Protein AF-A0A1K1QSV0-F1 (afdb_monomer_lite)

Foldseek 3Di:
DVLLVVLQVLLLVLLVLLLVLCVVCVVVCVVLVNVLVSVLSVQVNVLVVVVCCCCPVVVDPDPLLCVLVNLLVNLLSLQSNLCSNVVHDPVVSVVSNVLSVVSSVQLVVCVVVVHDSLPTPSNLVSLVVLLVSLVVVLVVCVVVPDDDDLCNQLSVLSNVLSVVLSVLSVVVVVPVVDDPVVVSVSSSVSSNSSSSNSNSSSVSSVPDDD

Organism: NCBI:txid1150368

pLDDT: mean 89.9, std 8.58, range [54.72, 97.88]

Secondary structure (DSSP, 8-state):
-HHHHHHHHHHHHHHHHHHHHHHHTHHHHHHTTTHHHHHHHHHHHHHHHHHHHHHHTT--S--GGGHHHHHHHHHHHHHHHHHHHTT--HHHHHHHHHHHHHHHHHHHHHHHTT--GGG-HHHHHHHHHHHHHHHHHHHHHHHT-S---TTHHHHHHHHHHHHHHHHHHHHHHHTTT--HHHHHHHHHHHHHHHHHHHHHHHHHHHH---

Radius of gyration: 17.38 Å; chains: 1; bounding box: 46×30×51 Å

Structure (mmCIF, N/CA/C/O backbone):
data_AF-A0A1K1QSV0-F1
#
_entry.id   AF-A0A1K1QSV0-F1
#
loop_
_atom_site.group_PDB
_atom_site.id
_atom_site.type_symbol
_atom_site.label_atom_id
_atom_site.label_alt_id
_atom_site.label_comp_id
_atom_site.label_asym_id
_atom_site.label_entity_id
_atom_site.label_seq_id
_atom_site.pdbx_PDB_ins_code
_atom_site.Cartn_x
_atom_site.Cartn_y
_atom_site.Cartn_z
_atom_site.occupancy
_atom_site.B_iso_or_equiv
_atom_site.auth_seq_id
_atom_site.auth_comp_id
_atom_site.auth_asym_id
_atom_site.auth_atom_id
_atom_site.pdbx_PDB_model_num
ATOM 1 N N . MET A 1 1 ? 15.697 12.968 -12.723 1.00 71.25 1 MET A N 1
ATOM 2 C CA . MET A 1 1 ? 16.463 12.015 -11.897 1.00 71.25 1 MET A CA 1
ATOM 3 C C . MET A 1 1 ? 16.530 12.436 -10.436 1.00 71.25 1 MET A C 1
ATOM 5 O O . MET A 1 1 ? 16.002 11.701 -9.621 1.00 71.25 1 MET A O 1
ATOM 9 N N . SER A 1 2 ? 17.055 13.613 -10.081 1.00 86.06 2 SER A N 1
ATOM 10 C CA . SER A 1 2 ? 17.151 14.064 -8.674 1.00 86.06 2 SER A CA 1
ATOM 11 C C . SER A 1 2 ? 15.807 14.099 -7.930 1.00 86.06 2 SER A C 1
ATOM 13 O O . SER A 1 2 ? 15.732 13.641 -6.797 1.00 86.06 2 SER A O 1
ATOM 15 N N . PHE A 1 3 ? 14.733 14.566 -8.580 1.00 89.50 3 PHE A N 1
ATOM 16 C CA . PHE A 1 3 ? 13.384 14.549 -7.996 1.00 89.50 3 PHE A CA 1
ATOM 17 C C . PHE A 1 3 ? 12.889 13.127 -7.681 1.00 89.50 3 PHE A C 1
ATOM 19 O O . PHE A 1 3 ? 12.439 12.871 -6.570 1.00 89.50 3 PHE A O 1
ATOM 26 N N . TYR A 1 4 ? 13.037 12.196 -8.629 1.00 90.69 4 TYR A N 1
ATOM 27 C CA . TYR A 1 4 ? 12.650 10.795 -8.453 1.00 90.69 4 TYR A CA 1
ATOM 28 C C . TYR A 1 4 ? 13.370 10.163 -7.256 1.00 90.69 4 TYR A C 1
ATOM 30 O O . TYR A 1 4 ? 12.709 9.741 -6.313 1.00 90.69 4 TYR A O 1
ATOM 38 N N . TYR A 1 5 ? 14.706 10.194 -7.231 1.00 91.50 5 TYR A N 1
ATOM 39 C CA . TYR A 1 5 ? 15.470 9.594 -6.133 1.00 91.50 5 TYR A CA 1
ATOM 40 C C . TYR A 1 5 ? 15.209 10.280 -4.788 1.00 91.50 5 TYR A C 1
ATOM 42 O O . TYR A 1 5 ? 15.047 9.600 -3.781 1.00 91.50 5 TYR A O 1
ATOM 50 N N . GLY A 1 6 ? 15.100 11.613 -4.761 1.00 93.81 6 GLY A N 1
ATOM 51 C CA . GLY A 1 6 ? 14.773 12.343 -3.533 1.00 93.81 6 GLY A CA 1
ATOM 52 C C . GLY A 1 6 ? 13.404 11.955 -2.969 1.00 93.81 6 GLY A C 1
ATOM 53 O O . GLY A 1 6 ? 13.283 11.680 -1.777 1.00 93.81 6 GLY A O 1
ATOM 54 N N . SER A 1 7 ? 12.385 11.871 -3.831 1.00 95.25 7 SER A N 1
ATOM 55 C CA . SER A 1 7 ? 11.040 11.432 -3.435 1.00 95.25 7 SER A CA 1
ATOM 56 C C . SER A 1 7 ? 10.998 9.962 -2.997 1.00 95.25 7 SER A C 1
ATOM 58 O O . SER A 1 7 ? 10.298 9.636 -2.043 1.00 95.25 7 SER A O 1
ATOM 60 N N . LEU A 1 8 ? 11.781 9.089 -3.641 1.00 93.50 8 LEU A N 1
ATOM 61 C CA . LEU A 1 8 ? 11.888 7.672 -3.294 1.00 93.50 8 LEU A CA 1
ATOM 62 C C . LEU A 1 8 ? 12.509 7.485 -1.904 1.00 93.50 8 LEU A C 1
ATOM 64 O O . LEU A 1 8 ? 11.941 6.794 -1.063 1.00 93.50 8 LEU A O 1
ATOM 68 N N . ILE A 1 9 ? 13.632 8.160 -1.631 1.00 94.62 9 ILE A N 1
ATOM 69 C CA . ILE A 1 9 ? 14.299 8.119 -0.321 1.00 94.62 9 ILE A CA 1
ATOM 70 C C . ILE A 1 9 ? 13.352 8.618 0.773 1.00 94.62 9 ILE A C 1
ATOM 72 O O . ILE A 1 9 ? 13.232 7.983 1.819 1.00 94.62 9 ILE A O 1
ATOM 76 N N . LEU A 1 10 ? 12.651 9.731 0.531 1.00 96.19 10 LEU A N 1
ATOM 77 C CA . LEU A 1 10 ? 11.672 10.263 1.478 1.00 96.19 10 LEU A CA 1
ATOM 78 C C . LEU A 1 10 ? 10.558 9.246 1.772 1.00 96.19 10 LEU A C 1
ATOM 80 O O . LEU A 1 10 ? 10.268 8.985 2.942 1.00 96.19 10 LEU A O 1
ATOM 84 N N . SER A 1 11 ? 9.981 8.655 0.722 1.00 96.62 11 SER A N 1
ATOM 85 C CA . SER A 1 11 ? 8.941 7.627 0.827 1.00 96.62 11 SER A CA 1
ATOM 86 C C . SER A 1 11 ? 9.423 6.445 1.666 1.00 96.62 11 SER A C 1
ATOM 88 O O . SER A 1 11 ? 8.766 6.069 2.636 1.00 96.62 11 SER A O 1
ATOM 90 N N . ASN A 1 12 ? 10.613 5.917 1.373 1.00 96.00 12 ASN A N 1
ATOM 91 C CA . ASN A 1 12 ? 11.164 4.752 2.064 1.00 96.00 12 ASN A CA 1
ATOM 92 C C . ASN A 1 12 ? 11.501 5.050 3.532 1.00 96.00 12 ASN A C 1
ATOM 94 O O . ASN A 1 12 ? 11.177 4.252 4.412 1.00 96.00 12 ASN A O 1
ATOM 98 N N . CYS A 1 13 ? 12.070 6.220 3.834 1.00 96.81 13 CYS A N 1
ATOM 99 C CA . CYS A 1 13 ? 12.314 6.643 5.214 1.00 96.81 13 CYS A CA 1
ATOM 100 C C . CYS A 1 13 ? 11.010 6.730 6.020 1.00 96.81 13 CYS A C 1
ATOM 102 O O . CYS A 1 13 ? 10.937 6.219 7.139 1.00 96.81 13 CYS A O 1
ATOM 104 N N . LEU A 1 14 ? 9.963 7.342 5.459 1.00 97.69 14 LEU A N 1
ATOM 105 C CA . LEU A 1 14 ? 8.663 7.450 6.127 1.00 97.69 14 LEU A CA 1
ATOM 106 C C . LEU A 1 14 ? 7.962 6.093 6.258 1.00 97.69 14 LEU A C 1
ATOM 108 O O . LEU A 1 14 ? 7.310 5.843 7.274 1.00 97.69 14 LEU A O 1
ATOM 112 N N . LEU A 1 15 ? 8.125 5.198 5.284 1.00 97.88 15 LEU A N 1
ATOM 113 C CA . LEU A 1 15 ? 7.631 3.825 5.357 1.00 97.88 15 LEU A CA 1
ATOM 114 C C . LEU A 1 15 ? 8.279 3.064 6.519 1.00 97.88 15 LEU A C 1
ATOM 116 O O . LEU A 1 15 ? 7.571 2.501 7.352 1.00 97.88 15 LEU A O 1
ATOM 120 N N . ILE A 1 16 ? 9.610 3.111 6.632 1.00 97.81 16 ILE A N 1
ATOM 121 C CA . ILE A 1 16 ? 10.351 2.468 7.728 1.00 97.81 16 ILE A CA 1
ATOM 122 C C . ILE A 1 16 ? 9.894 3.021 9.075 1.00 97.81 16 ILE A C 1
ATOM 124 O O . ILE A 1 16 ? 9.556 2.254 9.977 1.00 97.81 16 ILE A O 1
ATOM 128 N N . LEU A 1 17 ? 9.851 4.350 9.206 1.00 97.12 17 LEU A N 1
ATOM 129 C CA . LEU A 1 17 ? 9.397 5.004 10.425 1.00 97.12 17 LEU A CA 1
ATOM 130 C C . LEU A 1 17 ? 7.976 4.537 10.771 1.00 97.12 17 LEU A C 1
ATOM 132 O O . LEU A 1 17 ? 7.757 3.946 11.832 1.00 97.12 17 LEU A O 1
ATOM 136 N N . SER A 1 18 ? 7.009 4.743 9.873 1.00 96.88 18 SER A N 1
ATOM 137 C CA . SER A 1 18 ? 5.606 4.373 10.107 1.00 96.88 18 SER A CA 1
ATOM 138 C C . SER A 1 18 ? 5.448 2.899 10.488 1.00 96.88 18 SER A C 1
ATOM 140 O O . SER A 1 18 ? 4.738 2.601 11.450 1.00 96.88 18 SER A O 1
ATOM 142 N N . PHE A 1 19 ? 6.172 1.987 9.838 1.00 97.56 19 PHE A N 1
ATOM 143 C CA . PHE A 1 19 ? 6.152 0.567 10.171 1.00 97.56 19 PHE A CA 1
ATOM 144 C C . PHE A 1 19 ? 6.708 0.269 11.573 1.00 97.56 19 PHE A C 1
ATOM 146 O O . PHE A 1 19 ? 6.031 -0.388 12.368 1.00 97.56 19 PHE A O 1
ATOM 153 N N . VAL A 1 20 ? 7.892 0.789 11.921 1.00 96.69 20 VAL A N 1
ATOM 154 C CA . VAL A 1 20 ? 8.520 0.579 13.242 1.00 96.69 20 VAL A CA 1
ATOM 155 C C . VAL A 1 20 ? 7.618 1.090 14.367 1.00 96.69 20 VAL A C 1
ATOM 157 O O . VAL A 1 20 ? 7.401 0.402 15.371 1.00 96.69 20 VAL A O 1
ATOM 160 N N . LEU A 1 21 ? 7.032 2.276 14.198 1.00 94.88 21 LEU A N 1
ATOM 161 C CA . LEU A 1 21 ? 6.101 2.814 15.184 1.00 94.88 21 LEU A CA 1
ATOM 162 C C . LEU A 1 21 ? 4.800 2.006 15.236 1.00 94.88 21 LEU A C 1
ATOM 164 O O . LEU A 1 21 ? 4.315 1.730 16.333 1.00 94.88 21 LEU A O 1
ATOM 168 N N . GLY A 1 22 ? 4.274 1.563 14.093 1.00 94.19 22 GLY A N 1
ATOM 169 C CA . GLY A 1 22 ? 3.123 0.662 14.022 1.00 94.19 22 GLY A CA 1
ATOM 170 C C . GLY A 1 22 ? 3.345 -0.639 14.801 1.00 94.19 22 GLY A C 1
ATOM 171 O O . GLY A 1 22 ? 2.484 -1.042 15.586 1.00 94.19 22 GLY A O 1
ATOM 172 N N . LEU A 1 23 ? 4.529 -1.251 14.678 1.00 94.25 23 LEU A N 1
ATOM 173 C CA . LEU A 1 23 ? 4.925 -2.428 15.462 1.00 94.25 23 LEU A CA 1
ATOM 174 C C . LEU A 1 23 ? 4.973 -2.137 16.965 1.00 94.25 23 LEU A C 1
ATOM 176 O O . LEU A 1 23 ? 4.456 -2.917 17.764 1.00 94.25 23 LEU A O 1
ATOM 180 N N . SER A 1 24 ? 5.511 -0.984 17.372 1.00 93.06 24 SER A N 1
ATOM 181 C CA . SER A 1 24 ? 5.526 -0.590 18.791 1.00 93.06 24 SER A CA 1
ATOM 182 C C . SER A 1 24 ? 4.117 -0.445 19.397 1.00 93.06 24 SER A C 1
ATOM 184 O O . SER A 1 24 ? 3.942 -0.558 20.611 1.00 93.06 24 SER A O 1
ATOM 186 N N . ARG A 1 25 ? 3.098 -0.219 18.552 1.00 91.19 25 ARG A N 1
ATOM 187 C CA . ARG A 1 25 ? 1.676 -0.080 18.918 1.00 91.19 25 ARG A CA 1
ATOM 188 C C . ARG A 1 25 ? 0.839 -1.314 18.573 1.00 91.19 25 ARG A C 1
ATOM 190 O O . ARG A 1 25 ? -0.391 -1.256 18.620 1.00 91.19 25 ARG A O 1
ATOM 197 N N . TRP A 1 26 ? 1.482 -2.445 18.275 1.00 88.56 26 TRP A N 1
ATOM 198 C CA . TRP A 1 26 ? 0.819 -3.654 17.782 1.00 88.56 26 TRP A CA 1
ATOM 199 C C . TRP A 1 26 ? -0.318 -4.147 18.684 1.00 88.56 26 TRP A C 1
ATOM 201 O O . TRP A 1 26 ? -1.381 -4.512 18.187 1.00 88.56 26 TRP A O 1
ATOM 211 N N . ALA A 1 27 ? -0.136 -4.126 20.009 1.00 86.38 27 ALA A N 1
ATOM 212 C CA . ALA A 1 27 ? -1.150 -4.602 20.952 1.00 86.38 27 ALA A CA 1
ATOM 213 C C . ALA A 1 27 ? -2.470 -3.815 20.846 1.00 86.38 27 ALA A C 1
ATOM 215 O O . ALA A 1 27 ? -3.542 -4.420 20.773 1.00 86.38 27 ALA A O 1
ATOM 216 N N . THR A 1 28 ? -2.395 -2.483 20.779 1.00 86.00 28 THR A N 1
ATOM 217 C CA . THR A 1 28 ? -3.553 -1.592 20.609 1.00 86.00 28 THR A CA 1
ATOM 218 C C . THR A 1 28 ? -4.209 -1.819 19.248 1.00 86.00 28 THR A C 1
ATOM 220 O O . THR A 1 28 ? -5.412 -2.049 19.155 1.00 86.00 28 THR A O 1
ATOM 223 N N . LEU A 1 29 ? -3.405 -1.881 18.186 1.00 85.75 29 LEU A N 1
ATOM 224 C CA . LEU A 1 29 ? -3.889 -2.068 16.816 1.00 85.75 29 LEU A CA 1
ATOM 225 C C . LEU A 1 29 ? -4.518 -3.443 16.577 1.00 85.75 29 LEU A C 1
ATOM 227 O O . LEU A 1 29 ? -5.444 -3.578 15.775 1.00 85.75 29 LEU A O 1
ATOM 231 N N . LYS A 1 30 ? -4.046 -4.479 17.274 1.00 82.62 30 LYS A N 1
ATOM 232 C CA . LYS A 1 30 ? -4.628 -5.821 17.201 1.00 82.62 30 LYS A CA 1
ATOM 233 C C . LYS A 1 30 ? -6.024 -5.854 17.817 1.00 82.62 30 LYS A C 1
ATOM 235 O O . LYS A 1 30 ? -6.910 -6.461 17.216 1.00 82.62 30 LYS A O 1
ATOM 240 N N . ARG A 1 31 ? -6.232 -5.176 18.954 1.00 78.81 31 ARG A N 1
ATOM 241 C CA . ARG A 1 31 ? -7.551 -5.065 19.610 1.00 78.81 31 ARG A CA 1
ATOM 242 C C . ARG A 1 31 ? -8.589 -4.441 18.677 1.00 78.81 31 ARG A C 1
ATOM 244 O O . ARG A 1 31 ? -9.685 -4.977 18.556 1.00 78.81 31 ARG A O 1
ATOM 251 N N . ASP A 1 32 ? -8.192 -3.416 17.928 1.00 78.31 32 ASP A N 1
ATOM 252 C CA . ASP A 1 32 ? -9.078 -2.720 16.986 1.00 78.31 32 ASP A CA 1
ATOM 253 C C . ASP A 1 32 ? -9.100 -3.340 15.576 1.00 78.31 32 ASP A C 1
ATOM 255 O O . ASP A 1 32 ? -9.673 -2.763 14.655 1.00 78.31 32 ASP A O 1
ATOM 259 N N . LYS A 1 33 ? -8.467 -4.510 15.378 1.00 82.56 33 LYS A N 1
ATOM 260 C CA . LYS A 1 33 ? -8.293 -5.187 14.073 1.00 82.56 33 LYS A CA 1
ATOM 261 C C . LYS A 1 33 ? -7.635 -4.325 12.977 1.00 82.56 33 LYS A C 1
ATOM 263 O O . LYS A 1 33 ? -7.765 -4.619 11.790 1.00 82.56 33 LYS A O 1
ATOM 268 N N . ARG A 1 34 ? -6.869 -3.308 13.373 1.00 87.25 34 ARG A N 1
ATOM 269 C CA . ARG A 1 34 ? -6.107 -2.393 12.500 1.00 87.25 34 ARG A CA 1
ATOM 270 C C . ARG A 1 34 ? -4.681 -2.869 12.228 1.00 87.25 34 ARG A C 1
ATOM 272 O O . ARG A 1 34 ? -3.969 -2.259 11.438 1.00 87.25 34 ARG A O 1
ATOM 279 N N . HIS A 1 35 ? -4.271 -3.981 12.839 1.00 89.56 35 HIS A N 1
ATOM 280 C CA . HIS A 1 35 ? -2.986 -4.636 12.580 1.00 89.56 35 HIS A CA 1
ATOM 281 C C . HIS A 1 35 ? -2.781 -5.007 11.100 1.00 89.56 35 HIS A C 1
ATOM 283 O O . HIS A 1 35 ? -1.641 -5.048 10.654 1.00 89.56 35 HIS A O 1
ATOM 289 N N . PHE A 1 36 ? -3.858 -5.193 10.321 1.00 93.38 36 PHE A N 1
ATOM 290 C CA . PHE A 1 36 ? -3.775 -5.369 8.866 1.00 93.38 36 PHE A CA 1
ATOM 291 C C . PHE A 1 36 ? -3.117 -4.182 8.156 1.00 93.38 36 PHE A C 1
ATOM 293 O O . PHE A 1 36 ? -2.410 -4.387 7.178 1.00 93.38 36 PHE A O 1
ATOM 300 N N . PHE A 1 37 ? -3.270 -2.957 8.670 1.00 95.44 37 PHE A N 1
ATOM 301 C CA . PHE A 1 37 ? -2.595 -1.794 8.096 1.00 95.44 37 PHE A CA 1
ATOM 302 C C . PHE A 1 37 ? -1.084 -1.807 8.381 1.00 95.44 37 PHE A C 1
ATOM 304 O O . PHE A 1 37 ? -0.287 -1.492 7.508 1.00 95.44 37 PHE A O 1
ATOM 311 N N . VAL A 1 38 ? -0.663 -2.250 9.571 1.00 95.81 38 VAL A N 1
ATOM 312 C CA . VAL A 1 38 ? 0.770 -2.444 9.871 1.00 95.81 38 VAL A CA 1
ATOM 313 C C . VAL A 1 38 ? 1.344 -3.600 9.052 1.00 95.81 38 VAL A C 1
ATOM 315 O O . VAL A 1 38 ? 2.469 -3.503 8.576 1.00 95.81 38 VAL A O 1
ATOM 318 N N . ALA A 1 39 ? 0.566 -4.667 8.846 1.00 96.44 39 ALA A N 1
ATOM 319 C CA . ALA A 1 39 ? 0.941 -5.755 7.949 1.00 96.44 39 ALA A CA 1
ATOM 320 C C . ALA A 1 39 ? 1.089 -5.269 6.498 1.00 96.44 39 ALA A C 1
ATOM 322 O O . ALA A 1 39 ? 2.050 -5.654 5.847 1.00 96.44 39 ALA A O 1
ATOM 323 N N . TYR A 1 40 ? 0.207 -4.382 6.024 1.00 97.19 40 TYR A N 1
ATOM 324 C CA . TYR A 1 40 ? 0.344 -3.700 4.732 1.00 97.19 40 TYR A CA 1
ATOM 325 C C . TYR A 1 40 ? 1.653 -2.903 4.642 1.00 97.19 40 TYR A C 1
ATOM 327 O O . TYR A 1 40 ? 2.427 -3.129 3.717 1.00 97.19 40 TYR A O 1
ATOM 335 N N . LEU A 1 41 ? 1.963 -2.053 5.628 1.00 97.44 41 LEU A N 1
ATOM 336 C CA . LEU A 1 41 ? 3.228 -1.302 5.642 1.00 97.44 41 LEU A CA 1
ATOM 337 C C . LEU A 1 41 ? 4.447 -2.236 5.629 1.00 97.44 41 LEU A C 1
ATOM 339 O O . LEU A 1 41 ? 5.392 -2.016 4.876 1.00 97.44 41 LEU A O 1
ATOM 343 N N . GLY A 1 42 ? 4.416 -3.305 6.429 1.00 97.44 42 GLY A N 1
ATOM 344 C CA . GLY A 1 42 ? 5.487 -4.299 6.462 1.00 97.44 42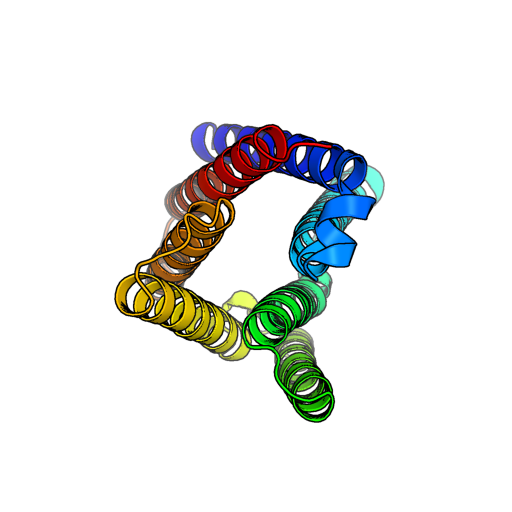 GLY A CA 1
ATOM 345 C C . GLY A 1 42 ? 5.624 -5.068 5.152 1.00 97.44 42 GLY A C 1
ATOM 346 O O . GLY A 1 42 ? 6.740 -5.349 4.724 1.00 97.44 42 GLY A O 1
ATOM 347 N N . PHE A 1 43 ? 4.508 -5.373 4.490 1.00 97.75 43 PHE A N 1
ATOM 348 C CA . PHE A 1 43 ? 4.494 -6.024 3.187 1.00 97.75 43 PHE A CA 1
ATOM 349 C C . PHE A 1 43 ? 5.145 -5.141 2.120 1.00 97.75 43 PHE A C 1
ATOM 351 O O . PHE A 1 43 ? 6.076 -5.593 1.458 1.00 97.75 43 PHE A O 1
ATOM 358 N N . VAL A 1 44 ? 4.734 -3.873 2.013 1.00 96.56 44 VAL A N 1
ATOM 359 C CA . VAL A 1 44 ? 5.331 -2.927 1.057 1.00 96.56 44 VAL A CA 1
ATOM 360 C C . VAL A 1 44 ? 6.822 -2.742 1.343 1.00 96.56 44 VAL A C 1
ATOM 362 O O . VAL A 1 44 ? 7.635 -2.841 0.431 1.00 96.56 44 VAL A O 1
ATOM 365 N N . LEU A 1 45 ? 7.207 -2.580 2.615 1.00 97.31 45 LEU A N 1
ATOM 366 C CA . LEU A 1 45 ? 8.616 -2.465 3.000 1.00 97.31 45 LEU A CA 1
ATOM 367 C C . LEU A 1 45 ? 9.425 -3.711 2.615 1.00 97.31 45 LEU A C 1
ATOM 369 O O . LEU A 1 45 ? 10.558 -3.594 2.157 1.00 97.31 45 LEU A O 1
ATOM 373 N N . THR A 1 46 ? 8.848 -4.901 2.788 1.00 96.81 46 THR A N 1
ATOM 374 C CA . THR A 1 46 ? 9.500 -6.160 2.407 1.00 96.81 46 THR A CA 1
ATOM 375 C C . THR A 1 46 ? 9.744 -6.218 0.902 1.00 96.81 46 THR A C 1
ATOM 377 O O . THR A 1 46 ? 10.837 -6.586 0.483 1.00 96.81 46 THR A O 1
ATOM 380 N N . ILE A 1 47 ? 8.758 -5.819 0.095 1.00 95.38 47 ILE A N 1
ATOM 381 C CA . ILE A 1 47 ? 8.886 -5.761 -1.365 1.00 95.38 47 ILE A CA 1
ATOM 382 C C . ILE A 1 47 ? 9.997 -4.787 -1.779 1.00 95.38 47 ILE A C 1
ATOM 384 O O . ILE A 1 47 ? 10.852 -5.161 -2.579 1.00 95.38 47 ILE A O 1
ATOM 388 N N . GLU A 1 48 ? 10.043 -3.587 -1.193 1.00 93.81 48 GLU A N 1
ATOM 389 C CA . GLU A 1 48 ? 11.094 -2.598 -1.478 1.00 93.81 48 GLU A CA 1
ATOM 390 C C . GLU A 1 48 ? 12.493 -3.117 -1.118 1.00 93.81 48 GLU A C 1
ATOM 392 O O . GLU A 1 48 ? 13.421 -3.037 -1.919 1.00 93.81 48 GLU A O 1
ATOM 397 N N . VAL A 1 49 ? 12.651 -3.728 0.060 1.00 94.19 49 VAL A N 1
ATOM 398 C CA . VAL A 1 49 ? 13.938 -4.302 0.484 1.00 94.19 49 VAL A CA 1
ATOM 399 C C . VAL A 1 49 ? 14.370 -5.447 -0.433 1.00 94.19 49 VAL A C 1
ATOM 401 O O . VAL A 1 49 ? 15.547 -5.535 -0.778 1.00 94.19 49 VAL A O 1
ATOM 404 N N . ILE A 1 50 ? 13.442 -6.315 -0.849 1.00 94.38 50 ILE A N 1
ATOM 405 C CA . ILE A 1 50 ? 13.742 -7.397 -1.795 1.00 94.38 50 ILE A CA 1
ATOM 406 C C . ILE A 1 50 ? 14.181 -6.817 -3.144 1.00 94.38 50 ILE A C 1
ATOM 408 O O . ILE A 1 50 ? 15.192 -7.270 -3.679 1.00 94.38 50 ILE A O 1
ATOM 412 N N . ASN A 1 51 ? 13.474 -5.812 -3.673 1.00 91.75 51 ASN A N 1
ATOM 413 C CA . ASN A 1 51 ? 13.847 -5.143 -4.922 1.00 91.75 51 ASN A CA 1
ATOM 414 C C . ASN A 1 51 ? 15.280 -4.598 -4.850 1.00 91.75 51 ASN A C 1
ATOM 416 O O . ASN A 1 51 ? 16.098 -4.902 -5.717 1.00 91.75 51 ASN A O 1
ATOM 420 N N . GLU A 1 52 ? 15.606 -3.857 -3.790 1.00 90.38 52 GLU A N 1
ATOM 421 C CA . GLU A 1 52 ? 16.936 -3.265 -3.614 1.00 90.38 52 GLU A CA 1
ATOM 422 C C . GLU A 1 52 ? 18.027 -4.331 -3.451 1.00 90.38 52 GLU A C 1
ATOM 424 O O . GLU A 1 52 ? 19.083 -4.238 -4.073 1.00 90.38 52 GLU A O 1
ATOM 429 N N . ILE A 1 53 ? 17.775 -5.395 -2.681 1.00 91.81 53 ILE A N 1
ATOM 430 C CA . ILE A 1 53 ? 18.717 -6.516 -2.536 1.00 91.81 53 ILE A CA 1
ATOM 431 C C . ILE A 1 53 ? 18.986 -7.187 -3.888 1.00 91.81 53 ILE A C 1
ATOM 433 O O . ILE A 1 53 ? 20.139 -7.471 -4.215 1.00 91.81 53 ILE A O 1
ATOM 437 N N . LEU A 1 54 ? 17.950 -7.439 -4.689 1.00 91.81 54 LEU A N 1
ATOM 438 C CA . LEU A 1 54 ? 18.097 -8.097 -5.988 1.00 91.81 54 LEU A CA 1
ATOM 439 C C . LEU A 1 54 ? 18.862 -7.238 -6.993 1.00 91.81 54 LEU A C 1
ATOM 441 O O . LEU A 1 54 ? 19.709 -7.763 -7.717 1.00 91.81 54 LEU A O 1
ATOM 445 N N . ILE A 1 55 ? 18.600 -5.933 -7.016 1.00 90.19 55 ILE A N 1
ATOM 446 C CA . ILE A 1 55 ? 19.290 -4.998 -7.908 1.00 90.19 55 ILE A CA 1
ATOM 447 C C . ILE A 1 55 ? 20.741 -4.804 -7.453 1.00 90.19 55 ILE A C 1
ATOM 449 O O . ILE A 1 55 ? 21.655 -4.922 -8.265 1.00 90.19 55 ILE A O 1
ATOM 453 N N . MET A 1 56 ? 20.975 -4.521 -6.167 1.00 89.25 56 MET A N 1
ATOM 454 C CA . MET A 1 56 ? 22.301 -4.133 -5.672 1.00 89.25 56 MET A CA 1
ATOM 455 C C . MET A 1 56 ? 23.246 -5.316 -5.438 1.00 89.25 56 MET A C 1
ATOM 457 O O . MET A 1 56 ? 24.435 -5.202 -5.726 1.00 89.25 56 MET A O 1
ATOM 461 N N . LEU A 1 57 ? 22.755 -6.433 -4.884 1.00 90.00 57 LEU A N 1
ATOM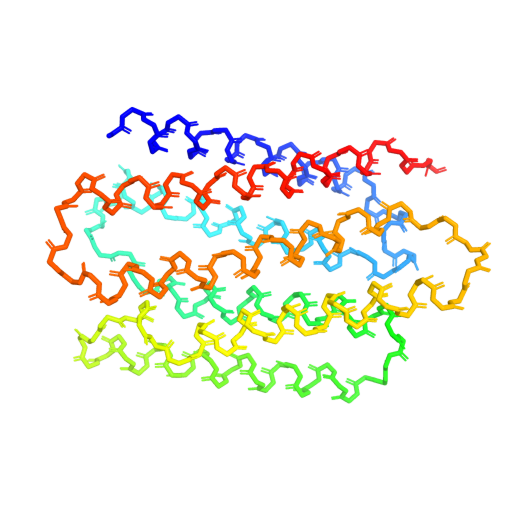 462 C CA . LEU A 1 57 ? 23.605 -7.581 -4.531 1.00 90.00 57 LEU A CA 1
ATOM 463 C C . LEU A 1 57 ? 23.640 -8.646 -5.627 1.00 90.00 57 LEU A C 1
ATOM 465 O O . LEU A 1 57 ? 24.686 -9.251 -5.852 1.00 90.00 57 LEU A O 1
ATOM 469 N N . PHE A 1 58 ? 22.511 -8.877 -6.301 1.00 88.69 58 PHE A N 1
ATOM 470 C CA . PHE A 1 58 ? 22.379 -9.934 -7.308 1.00 88.69 58 PHE A CA 1
ATOM 471 C C . PHE A 1 58 ? 22.391 -9.419 -8.754 1.00 88.69 58 PHE A C 1
ATOM 473 O O . PHE A 1 58 ? 22.387 -10.235 -9.674 1.00 88.69 58 PHE A O 1
ATOM 480 N N . TYR A 1 59 ? 22.438 -8.096 -8.967 1.00 87.81 59 TYR A N 1
ATOM 481 C CA . TYR A 1 59 ? 22.473 -7.453 -10.288 1.00 87.81 59 TYR A CA 1
ATOM 482 C C . TYR A 1 59 ? 21.351 -7.920 -11.229 1.00 87.81 59 TYR A C 1
ATOM 484 O O . TYR A 1 59 ? 21.520 -7.978 -12.450 1.00 87.81 59 TYR A O 1
ATOM 492 N N . VAL A 1 60 ? 20.193 -8.271 -10.662 1.00 88.00 60 VAL A N 1
ATOM 493 C CA . VAL A 1 60 ? 19.029 -8.711 -11.433 1.00 88.00 60 VAL A CA 1
ATOM 494 C C . VAL A 1 60 ? 18.490 -7.521 -12.226 1.00 88.00 60 VAL A C 1
ATOM 496 O O . VAL A 1 60 ? 18.085 -6.517 -11.645 1.00 88.00 60 VAL A O 1
ATOM 499 N N . GLN A 1 61 ? 18.487 -7.631 -13.557 1.00 82.19 61 GLN A N 1
ATOM 500 C CA . GLN A 1 61 ? 18.038 -6.546 -14.440 1.00 82.19 61 GLN A CA 1
ATOM 501 C C . GLN A 1 61 ? 16.512 -6.455 -14.560 1.00 82.19 61 GLN A C 1
ATOM 503 O O . GLN A 1 61 ? 15.981 -5.362 -14.729 1.00 82.19 61 GLN A O 1
ATOM 508 N N . ASP A 1 62 ? 15.810 -7.588 -14.456 1.00 83.25 62 ASP A N 1
ATOM 509 C CA . ASP A 1 62 ? 14.348 -7.648 -14.494 1.00 83.25 62 ASP A CA 1
ATOM 510 C C . ASP A 1 62 ? 13.779 -8.137 -13.157 1.00 83.25 62 ASP A C 1
ATOM 512 O O . ASP A 1 62 ? 13.827 -9.322 -12.825 1.00 83.25 62 ASP A O 1
ATOM 516 N N . ILE A 1 63 ? 13.190 -7.208 -12.408 1.00 87.50 63 ILE A N 1
ATOM 517 C CA . ILE A 1 63 ? 12.499 -7.476 -11.141 1.00 87.50 63 ILE A CA 1
ATOM 518 C C . ILE A 1 63 ? 10.979 -7.609 -11.305 1.00 87.50 63 ILE A C 1
ATOM 520 O O . ILE A 1 63 ? 10.258 -7.730 -10.314 1.00 87.50 63 ILE A O 1
ATOM 524 N N . SER A 1 64 ? 10.446 -7.629 -12.533 1.00 85.69 64 SER A N 1
ATOM 525 C CA . SER A 1 64 ? 8.990 -7.650 -12.741 1.00 85.69 64 SER A CA 1
ATOM 526 C C . SER A 1 64 ? 8.302 -8.941 -12.257 1.00 85.69 64 SER A C 1
ATOM 528 O O . SER A 1 64 ? 7.077 -8.986 -12.180 1.00 85.69 64 SER A O 1
ATOM 530 N N . PHE A 1 65 ? 9.047 -9.971 -11.823 1.00 88.25 65 PHE A N 1
ATOM 531 C CA . PHE A 1 65 ? 8.484 -11.173 -11.185 1.00 88.25 65 PHE A CA 1
ATOM 532 C C . PHE A 1 65 ? 7.899 -10.893 -9.801 1.00 88.25 65 PHE A C 1
ATOM 534 O O . PHE A 1 65 ? 7.112 -11.686 -9.292 1.00 88.25 65 PHE A O 1
ATOM 541 N N . ILE A 1 66 ? 8.279 -9.770 -9.193 1.00 91.56 66 ILE A N 1
ATOM 542 C CA . ILE A 1 66 ? 7.771 -9.318 -7.898 1.00 91.56 66 ILE A CA 1
ATOM 543 C C . ILE A 1 66 ? 6.391 -8.673 -8.056 1.00 91.56 66 ILE A C 1
ATOM 545 O O . ILE A 1 66 ? 5.591 -8.661 -7.121 1.00 91.56 66 ILE A O 1
ATOM 549 N N . TYR A 1 67 ? 6.064 -8.200 -9.258 1.00 88.69 67 TYR A N 1
ATOM 550 C CA . TYR A 1 67 ? 4.849 -7.443 -9.533 1.00 88.69 67 TYR A CA 1
ATOM 551 C C . TYR A 1 67 ? 3.537 -8.191 -9.229 1.00 88.69 67 TYR A C 1
ATOM 553 O O . TYR A 1 67 ? 2.668 -7.603 -8.579 1.00 88.69 67 TYR A O 1
ATOM 561 N N . PRO A 1 68 ? 3.381 -9.485 -9.590 1.00 92.75 68 PRO A N 1
ATOM 562 C CA . PRO A 1 68 ? 2.204 -10.265 -9.207 1.00 92.75 68 PRO A CA 1
ATOM 563 C C . PRO A 1 68 ? 2.011 -10.349 -7.689 1.00 92.75 68 PRO A C 1
ATOM 565 O O . PRO A 1 68 ? 0.887 -10.226 -7.195 1.00 92.75 68 PRO A O 1
ATOM 568 N N . PHE A 1 69 ? 3.103 -10.507 -6.931 1.00 94.31 69 PHE A N 1
ATOM 569 C CA . PHE A 1 69 ? 3.057 -10.509 -5.468 1.00 94.31 69 PHE A CA 1
ATOM 570 C C . PHE A 1 69 ? 2.646 -9.143 -4.939 1.00 94.31 69 PHE A C 1
ATOM 572 O O . PHE A 1 69 ? 1.756 -9.070 -4.098 1.00 94.31 69 PHE A O 1
ATOM 579 N N . TYR A 1 70 ? 3.249 -8.074 -5.464 1.00 93.19 70 TYR A N 1
ATOM 580 C CA . TYR A 1 70 ? 2.958 -6.706 -5.057 1.00 93.19 70 TYR A CA 1
ATOM 581 C C . TYR A 1 70 ? 1.468 -6.368 -5.208 1.00 93.19 70 TYR A C 1
ATOM 583 O O . TYR A 1 70 ? 0.831 -6.031 -4.213 1.00 93.19 70 TYR A O 1
ATOM 591 N N . ILE A 1 71 ? 0.882 -6.550 -6.401 1.00 92.75 71 ILE A N 1
ATOM 592 C CA . ILE A 1 71 ? -0.537 -6.228 -6.650 1.00 92.75 71 ILE A CA 1
ATOM 593 C C . ILE A 1 71 ? -1.462 -7.045 -5.744 1.00 92.75 71 ILE A C 1
ATOM 595 O O . ILE A 1 71 ? -2.360 -6.497 -5.101 1.00 92.75 71 ILE A O 1
ATOM 599 N N . SER A 1 72 ? -1.272 -8.366 -5.717 1.00 96.00 72 SER A N 1
ATOM 600 C CA . SER A 1 72 ? -2.179 -9.271 -5.005 1.00 96.00 72 SER A CA 1
ATOM 601 C C . SER A 1 72 ? -2.083 -9.115 -3.488 1.00 96.00 72 SER A C 1
ATOM 603 O O . SER A 1 72 ? -3.111 -9.042 -2.813 1.00 96.00 72 SER A O 1
ATOM 605 N N . GLY A 1 73 ? -0.867 -9.022 -2.946 1.00 96.81 73 GLY A N 1
ATOM 606 C CA . GLY A 1 73 ? -0.622 -8.882 -1.515 1.00 96.81 73 GLY A CA 1
ATOM 607 C C . GLY A 1 73 ? -1.095 -7.536 -0.975 1.00 96.81 73 GLY A C 1
ATOM 608 O O . GLY A 1 73 ? -1.769 -7.493 0.056 1.00 96.81 73 GLY A O 1
ATOM 609 N N . GLU A 1 74 ? -0.820 -6.451 -1.702 1.00 95.69 74 GLU A N 1
ATOM 610 C CA . GLU A 1 74 ? -1.300 -5.114 -1.360 1.00 95.69 74 GLU A CA 1
ATOM 611 C C . GLU A 1 74 ? -2.831 -5.070 -1.306 1.00 95.69 74 GLU A C 1
ATOM 613 O O . GLU A 1 74 ? -3.411 -4.680 -0.286 1.00 95.69 74 GLU A O 1
ATOM 618 N N . PHE A 1 75 ? -3.485 -5.542 -2.372 1.00 96.94 75 PHE A N 1
ATOM 619 C CA . PHE A 1 75 ? -4.939 -5.615 -2.435 1.00 96.94 75 PHE A CA 1
ATOM 620 C C . PHE A 1 75 ? -5.505 -6.449 -1.285 1.00 96.94 75 PHE A C 1
ATOM 622 O O . PHE A 1 75 ? -6.404 -5.997 -0.576 1.00 96.94 75 PHE A O 1
ATOM 629 N N . PHE A 1 76 ? -4.968 -7.649 -1.057 1.00 97.88 76 PHE A N 1
ATOM 630 C CA . PHE A 1 76 ? -5.468 -8.553 -0.028 1.00 97.88 76 PHE A CA 1
ATOM 631 C C . PHE A 1 76 ? -5.393 -7.944 1.377 1.00 97.88 76 PHE A C 1
ATOM 633 O O . PHE A 1 76 ? -6.369 -8.012 2.130 1.00 97.88 76 PHE A O 1
ATOM 640 N N . LEU A 1 77 ? -4.265 -7.325 1.736 1.00 97.50 77 LEU A N 1
ATOM 641 C CA . LEU A 1 77 ? -4.064 -6.743 3.065 1.00 97.50 77 LEU A CA 1
ATOM 642 C C . LEU A 1 77 ? -4.972 -5.535 3.306 1.00 97.50 77 LEU A C 1
ATOM 644 O O . LEU A 1 77 ? -5.585 -5.432 4.374 1.00 97.50 77 LEU A O 1
ATOM 648 N N . LEU A 1 78 ? -5.115 -4.657 2.311 1.00 97.19 78 LEU A N 1
ATOM 649 C CA . LEU A 1 78 ? -6.024 -3.514 2.401 1.00 97.19 78 LEU A CA 1
ATOM 650 C C . LEU A 1 78 ? -7.488 -3.958 2.425 1.00 97.19 78 LEU A C 1
ATOM 652 O O . LEU A 1 78 ? -8.270 -3.453 3.230 1.00 97.19 78 LEU A O 1
ATOM 656 N N . MET A 1 79 ? -7.859 -4.975 1.648 1.00 97.00 79 MET A N 1
ATOM 657 C CA . MET A 1 79 ? -9.193 -5.562 1.731 1.00 97.00 79 MET A CA 1
ATOM 658 C C . MET A 1 79 ? -9.462 -6.179 3.103 1.00 97.00 79 MET A C 1
ATOM 660 O O . MET A 1 79 ? -10.517 -5.931 3.682 1.00 97.00 79 MET A O 1
ATOM 664 N N . CYS A 1 80 ? -8.509 -6.912 3.682 1.00 95.81 80 CYS A N 1
ATOM 665 C CA . CYS A 1 80 ? -8.644 -7.451 5.036 1.00 95.81 80 CYS A CA 1
ATOM 666 C C . CYS A 1 80 ? -8.847 -6.347 6.083 1.00 95.81 80 CYS A C 1
ATOM 668 O O . CYS A 1 80 ? -9.659 -6.518 6.999 1.00 95.81 80 CYS A O 1
ATOM 670 N N . LEU A 1 81 ? -8.148 -5.215 5.937 1.00 95.69 81 LEU A N 1
ATOM 671 C CA . LEU A 1 81 ? -8.349 -4.019 6.755 1.00 95.69 81 LEU A CA 1
ATOM 672 C C . LEU A 1 81 ? -9.772 -3.465 6.592 1.00 95.69 81 LEU A C 1
ATOM 674 O O . LEU A 1 81 ? -10.468 -3.265 7.584 1.00 95.69 81 LEU A O 1
ATOM 678 N N . PHE A 1 82 ? -10.243 -3.251 5.363 1.00 95.12 82 PHE A N 1
ATOM 679 C CA . PHE A 1 82 ? -11.582 -2.706 5.122 1.00 95.12 82 PHE A CA 1
ATOM 680 C C . PHE A 1 82 ? -12.687 -3.626 5.644 1.00 95.12 82 PHE A C 1
ATOM 682 O O . PHE A 1 82 ? -13.599 -3.173 6.340 1.00 95.12 82 PHE A O 1
ATOM 689 N N . LEU A 1 83 ? -12.571 -4.931 5.401 1.00 94.75 83 LEU A N 1
ATOM 690 C CA . LEU A 1 83 ? -13.501 -5.934 5.918 1.00 94.75 83 LEU A CA 1
ATOM 691 C C . LEU A 1 83 ? -13.513 -5.973 7.452 1.00 94.75 83 LEU A C 1
ATOM 693 O O . LEU A 1 83 ? -14.580 -6.137 8.053 1.00 94.75 83 LEU A O 1
ATOM 697 N N . SER A 1 84 ? -12.354 -5.782 8.099 1.00 91.62 84 SER A N 1
ATOM 698 C CA . SER A 1 84 ? -12.259 -5.781 9.562 1.00 91.62 84 SER A CA 1
ATOM 699 C C . SER A 1 84 ? -12.969 -4.578 10.183 1.00 91.62 84 SER A C 1
ATOM 701 O O . SER A 1 84 ? -13.689 -4.743 11.172 1.00 91.62 84 SER A O 1
ATOM 703 N N . ILE A 1 85 ? -12.838 -3.402 9.562 1.00 89.19 85 ILE A N 1
ATOM 704 C CA . ILE A 1 85 ? -13.505 -2.157 9.967 1.00 89.19 85 ILE A CA 1
ATOM 705 C C . ILE A 1 85 ? -15.023 -2.295 9.829 1.00 89.19 85 ILE A C 1
ATOM 707 O O . ILE A 1 85 ? -15.772 -1.916 10.730 1.00 89.19 85 ILE A O 1
ATOM 711 N N . GLN A 1 86 ? -15.479 -2.894 8.728 1.00 88.56 86 GLN A N 1
ATOM 712 C CA . GLN A 1 86 ? -16.899 -3.133 8.465 1.00 88.56 86 GLN A CA 1
ATOM 713 C C . GLN A 1 86 ? -17.485 -4.297 9.284 1.00 88.56 86 GLN A C 1
ATOM 715 O O . GLN A 1 86 ? -18.696 -4.504 9.260 1.00 88.56 86 GLN A O 1
ATOM 720 N N . LYS A 1 87 ? -16.652 -5.035 10.036 1.00 89.56 87 LYS A N 1
ATOM 721 C CA . LYS A 1 87 ? -17.037 -6.219 10.824 1.00 89.56 87 LYS A CA 1
ATOM 722 C C . LYS A 1 87 ? -17.745 -7.289 9.980 1.00 89.56 87 LYS A C 1
ATOM 724 O O . LYS A 1 87 ? -18.682 -7.930 10.453 1.00 89.56 87 LYS A O 1
ATOM 729 N N . MET A 1 88 ? -17.299 -7.479 8.738 1.00 89.88 88 MET A N 1
ATOM 730 C CA . MET A 1 88 ? -17.878 -8.490 7.851 1.00 89.88 88 MET A CA 1
ATOM 731 C C . MET A 1 88 ? -17.581 -9.914 8.345 1.00 89.88 88 MET A C 1
ATOM 733 O O . MET A 1 88 ? -16.643 -10.148 9.113 1.00 89.88 88 MET A O 1
ATOM 737 N N . SER A 1 89 ? -18.403 -10.875 7.914 1.00 92.31 89 SER A N 1
ATOM 738 C CA . SER A 1 89 ? -18.224 -12.289 8.255 1.00 92.31 89 SER A CA 1
ATOM 739 C C . SER A 1 89 ? -16.931 -12.861 7.662 1.00 92.31 89 SER A C 1
ATOM 741 O O . SER A 1 89 ? -16.402 -12.358 6.669 1.00 92.31 89 SER A O 1
ATOM 743 N N . GLY A 1 90 ? -16.441 -13.959 8.249 1.00 90.19 90 GLY A N 1
ATOM 744 C CA . GLY A 1 90 ? -15.226 -14.649 7.794 1.00 90.19 90 GLY A CA 1
ATOM 745 C C . GLY A 1 90 ? -15.246 -15.024 6.307 1.00 90.19 90 GLY A C 1
ATOM 746 O O . GLY A 1 90 ? -14.214 -14.968 5.649 1.00 90.19 90 GLY A O 1
ATOM 747 N N . SER A 1 91 ? -16.427 -15.310 5.750 1.00 94.06 91 SER A N 1
ATOM 748 C CA . SER A 1 91 ? -16.617 -15.643 4.334 1.00 94.06 91 SER A CA 1
ATOM 749 C C . SER A 1 91 ? -16.067 -14.581 3.378 1.00 94.06 91 SER A C 1
ATOM 751 O O . SER A 1 91 ? -15.481 -14.922 2.355 1.00 94.06 91 SER A O 1
ATOM 753 N N . TRP A 1 92 ? -16.184 -13.297 3.729 1.00 95.31 92 TRP A N 1
ATOM 754 C CA . TRP A 1 92 ? -15.697 -12.204 2.885 1.00 95.31 92 TRP A CA 1
ATOM 755 C C . TRP A 1 92 ? -14.171 -12.141 2.796 1.00 95.31 92 TRP A C 1
ATOM 757 O O . TRP A 1 92 ? -13.643 -11.692 1.782 1.00 95.31 92 TRP A O 1
ATOM 767 N N . TYR A 1 93 ? -13.455 -12.647 3.803 1.00 94.56 93 TYR A N 1
ATOM 768 C CA . TYR A 1 93 ? -11.997 -12.761 3.741 1.00 94.56 93 TYR A CA 1
ATOM 769 C C . TYR A 1 93 ? -11.561 -13.798 2.699 1.00 94.56 93 TYR A C 1
ATOM 771 O O . TYR A 1 93 ? -10.585 -13.567 1.989 1.00 94.56 93 TYR A O 1
ATOM 779 N N . TYR A 1 94 ? -12.310 -14.8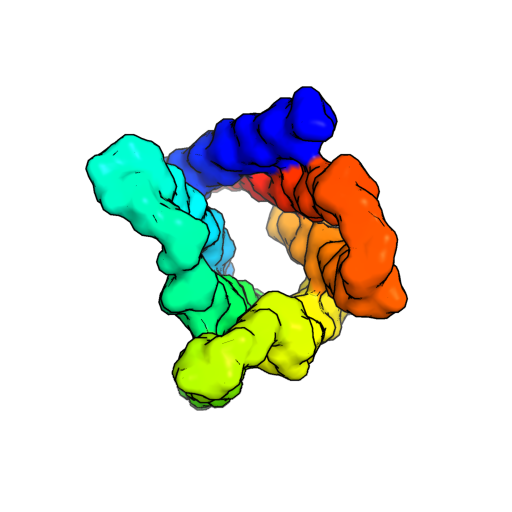97 2.542 1.00 96.06 94 TYR A N 1
ATOM 780 C CA . TYR A 1 94 ? -12.058 -15.869 1.472 1.00 96.06 94 TYR A CA 1
ATOM 781 C C . TYR A 1 94 ? -12.364 -15.289 0.091 1.00 96.06 94 TYR A C 1
ATOM 783 O O . TYR A 1 94 ? -11.622 -15.553 -0.848 1.00 96.06 94 TYR A O 1
ATOM 791 N N . VAL A 1 95 ? -13.403 -14.454 -0.031 1.00 96.75 95 VAL A N 1
ATOM 792 C CA . VAL A 1 95 ? -13.686 -13.728 -1.281 1.00 96.75 95 VAL A CA 1
ATOM 793 C C . VAL A 1 95 ? -12.534 -12.780 -1.621 1.00 96.75 95 VAL A C 1
ATOM 795 O O . VAL A 1 95 ? -12.039 -12.808 -2.744 1.00 96.75 95 VAL A O 1
ATOM 798 N N . ALA A 1 96 ? -12.051 -11.992 -0.655 1.00 96.69 96 ALA A N 1
ATOM 799 C CA . ALA A 1 96 ? -10.900 -11.113 -0.860 1.00 96.69 96 ALA A CA 1
ATOM 800 C C . ALA A 1 96 ? -9.639 -11.895 -1.266 1.00 96.69 96 ALA A C 1
ATOM 802 O O . ALA A 1 96 ? -8.930 -11.473 -2.178 1.00 96.69 96 ALA A O 1
ATOM 803 N N . ALA A 1 97 ? -9.386 -13.049 -0.639 1.00 97.50 97 ALA A N 1
ATOM 804 C CA . ALA A 1 97 ? -8.282 -13.933 -1.007 1.00 97.50 97 ALA A CA 1
ATOM 805 C C . ALA A 1 97 ? -8.434 -14.485 -2.433 1.00 97.50 97 ALA A C 1
ATOM 807 O O . ALA A 1 97 ? -7.479 -14.461 -3.201 1.00 97.50 97 ALA A O 1
ATOM 808 N N . ALA A 1 98 ? -9.632 -14.939 -2.809 1.00 97.69 98 ALA A N 1
ATOM 809 C CA . ALA A 1 98 ? -9.903 -15.451 -4.149 1.00 97.69 98 ALA A CA 1
ATOM 810 C C . ALA A 1 98 ? -9.676 -14.375 -5.223 1.00 97.69 98 ALA A C 1
ATOM 812 O O . ALA A 1 98 ? -9.010 -14.638 -6.218 1.00 97.69 98 ALA A O 1
ATOM 813 N N . VAL A 1 99 ? -10.153 -13.146 -4.999 1.00 97.56 99 VAL A N 1
ATOM 814 C CA . VAL A 1 99 ? -9.924 -12.022 -5.923 1.00 97.56 99 VAL A CA 1
ATOM 815 C C . VAL A 1 99 ? -8.437 -11.657 -5.999 1.00 97.56 99 VAL A C 1
ATOM 817 O O . VAL A 1 99 ? -7.918 -11.445 -7.092 1.00 97.56 99 VAL A O 1
ATOM 820 N N . ALA A 1 100 ? -7.721 -11.653 -4.871 1.00 97.50 100 ALA A N 1
ATOM 821 C CA . ALA A 1 100 ? -6.276 -11.427 -4.863 1.00 97.50 100 ALA A CA 1
ATOM 822 C C . ALA A 1 100 ? -5.515 -12.489 -5.677 1.00 97.50 100 ALA A C 1
ATOM 824 O O . ALA A 1 100 ? -4.594 -12.150 -6.418 1.00 97.50 100 ALA A O 1
ATOM 825 N N . LEU A 1 101 ? -5.923 -13.760 -5.585 1.00 97.38 101 LEU A N 1
ATOM 826 C CA . LEU A 1 101 ? -5.355 -14.846 -6.388 1.00 97.38 101 LEU A CA 1
ATOM 827 C C . LEU A 1 101 ? -5.645 -14.680 -7.883 1.00 97.38 101 LEU A C 1
ATOM 829 O O . LEU A 1 101 ? -4.783 -15.004 -8.694 1.00 97.38 101 LEU A O 1
ATOM 833 N N . LEU A 1 102 ? -6.809 -14.141 -8.258 1.00 96.56 102 LEU A N 1
ATOM 834 C CA . LEU A 1 102 ? -7.100 -13.810 -9.657 1.00 96.56 102 LEU A CA 1
ATOM 835 C C . LEU A 1 102 ? -6.168 -12.710 -10.179 1.00 96.56 102 LEU A C 1
ATOM 837 O O . LEU A 1 102 ? -5.620 -12.859 -11.268 1.00 96.56 102 LEU A O 1
ATOM 841 N N . PHE A 1 103 ? -5.926 -11.651 -9.397 1.00 95.31 103 PHE A N 1
ATOM 842 C CA . PHE A 1 103 ? -4.949 -10.617 -9.769 1.00 95.31 103 PHE A CA 1
ATOM 843 C C . PHE A 1 103 ? -3.527 -11.170 -9.857 1.00 95.31 103 PHE A C 1
ATOM 845 O O . PHE A 1 103 ? -2.780 -10.804 -10.760 1.00 95.31 103 PHE A O 1
ATOM 852 N N . PHE A 1 104 ? -3.152 -12.082 -8.957 1.00 95.56 104 PHE A N 1
ATOM 853 C CA . PHE A 1 104 ? -1.866 -12.767 -9.042 1.00 95.56 104 PHE A CA 1
ATOM 854 C C . PHE A 1 104 ? -1.751 -13.586 -10.334 1.00 95.56 104 PHE A C 1
ATOM 856 O O . PHE A 1 104 ? -0.744 -13.490 -11.028 1.00 95.56 104 PHE A O 1
ATOM 863 N N . ALA A 1 105 ? -2.776 -14.379 -10.660 1.00 94.94 105 ALA A N 1
ATOM 864 C CA . ALA A 1 105 ? -2.783 -15.239 -11.838 1.00 94.94 105 ALA A CA 1
ATOM 865 C C . ALA A 1 105 ? -2.709 -14.428 -13.139 1.00 94.94 105 ALA A C 1
ATOM 867 O O . ALA A 1 105 ? -1.926 -14.772 -14.018 1.00 94.94 105 ALA A O 1
ATOM 868 N N . GLU A 1 106 ? -3.466 -13.333 -13.240 1.00 93.94 106 GLU A N 1
ATOM 869 C CA . GLU A 1 106 ? -3.416 -12.424 -14.390 1.00 93.94 106 GLU A CA 1
ATOM 870 C C . GLU A 1 106 ? -2.032 -11.782 -14.544 1.00 93.94 106 GLU A C 1
ATOM 872 O O . GLU A 1 106 ? -1.432 -11.870 -15.614 1.00 93.94 106 GLU A O 1
ATOM 877 N N . ALA A 1 107 ? -1.474 -11.221 -13.471 1.00 91.81 107 ALA A N 1
ATOM 878 C CA . ALA A 1 107 ? -0.147 -10.614 -13.510 1.00 91.81 107 ALA A CA 1
ATOM 879 C C . ALA A 1 107 ? 0.962 -11.639 -13.837 1.00 91.81 107 ALA A C 1
ATOM 881 O O . ALA A 1 107 ? 1.891 -11.344 -14.592 1.00 91.81 107 ALA A O 1
ATOM 882 N N . ALA A 1 108 ? 0.873 -12.859 -13.300 1.00 92.06 108 ALA A N 1
ATOM 883 C CA . ALA A 1 108 ? 1.816 -13.934 -13.604 1.00 92.06 108 ALA A CA 1
ATOM 884 C C . ALA A 1 108 ? 1.707 -14.398 -15.067 1.00 92.06 108 ALA A C 1
ATOM 886 O O . ALA A 1 108 ? 2.730 -14.627 -15.714 1.00 92.06 108 ALA A O 1
ATOM 887 N N . TRP A 1 109 ? 0.484 -14.486 -15.596 1.00 91.44 109 TRP A N 1
ATOM 888 C CA . TRP A 1 109 ? 0.226 -14.816 -16.995 1.00 91.44 109 TRP A CA 1
ATOM 889 C C . TRP A 1 109 ? 0.793 -13.750 -17.940 1.00 91.44 109 TRP A C 1
ATOM 891 O O . TRP A 1 109 ? 1.561 -14.080 -18.842 1.00 91.44 109 TRP A O 1
ATOM 901 N N . LEU A 1 110 ? 0.504 -12.467 -17.692 1.00 89.44 110 LEU A N 1
ATOM 902 C CA . LEU A 1 110 ? 1.032 -11.351 -18.488 1.00 89.44 110 LEU A CA 1
ATOM 903 C C . LEU A 1 110 ? 2.561 -11.359 -18.541 1.00 89.44 110 LEU A C 1
ATOM 905 O O . LEU A 1 110 ? 3.145 -11.204 -19.611 1.00 89.44 110 LEU A O 1
ATOM 909 N N . ARG A 1 111 ? 3.211 -11.625 -17.402 1.00 85.81 111 ARG A N 1
ATOM 910 C CA . ARG A 1 111 ? 4.666 -11.792 -17.355 1.00 85.81 111 ARG A CA 1
ATOM 911 C C . ARG A 1 111 ? 5.140 -12.952 -18.230 1.00 85.81 111 ARG A C 1
ATOM 913 O O . ARG A 1 111 ? 6.153 -12.812 -18.907 1.00 85.81 111 ARG A O 1
ATOM 920 N N . SER A 1 112 ? 4.458 -14.098 -18.186 1.00 86.81 112 SER A N 1
ATOM 921 C CA . SER A 1 112 ? 4.862 -15.282 -18.959 1.00 86.81 112 SER A CA 1
ATOM 922 C C . SER A 1 112 ? 4.790 -15.063 -20.472 1.00 86.81 112 SER A C 1
ATOM 924 O O . SER A 1 112 ? 5.623 -15.591 -21.201 1.00 86.81 112 SER A O 1
ATOM 926 N N . GLU A 1 113 ? 3.875 -14.20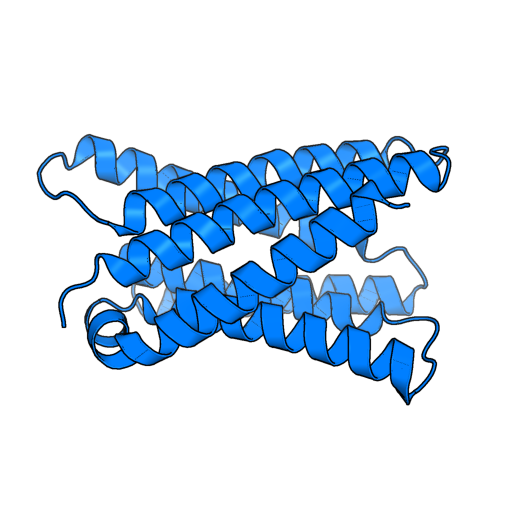2 -20.917 1.00 87.38 113 GLU A N 1
ATOM 927 C CA . GLU A 1 113 ? 3.736 -13.765 -22.311 1.00 87.38 113 GLU A CA 1
ATOM 928 C C . GLU A 1 113 ? 4.715 -12.632 -22.690 1.00 87.38 113 GLU A C 1
ATOM 930 O O . GLU A 1 113 ? 4.700 -12.139 -23.816 1.00 87.38 113 GLU A O 1
ATOM 935 N N . GLY A 1 114 ? 5.569 -12.181 -21.760 1.00 79.94 114 GLY A N 1
ATOM 936 C CA . GLY A 1 114 ? 6.496 -11.064 -21.978 1.00 79.94 114 GLY A CA 1
ATOM 937 C C . GLY A 1 114 ? 5.814 -9.696 -22.100 1.00 79.94 114 GLY A C 1
ATOM 938 O O . GLY A 1 114 ? 6.438 -8.744 -22.568 1.00 79.94 114 GLY A O 1
ATOM 939 N N . ALA A 1 115 ? 4.545 -9.591 -21.698 1.00 78.88 115 ALA A N 1
ATOM 940 C CA . ALA A 1 115 ? 3.793 -8.344 -21.705 1.00 78.88 115 ALA A CA 1
ATOM 941 C C . ALA A 1 115 ? 4.145 -7.465 -20.493 1.00 78.88 115 ALA A C 1
ATOM 943 O O . ALA A 1 115 ? 4.612 -7.944 -19.455 1.00 78.88 115 ALA A O 1
ATOM 944 N N . ASP A 1 116 ? 3.878 -6.162 -20.609 1.00 75.06 116 ASP A N 1
ATOM 945 C CA . ASP A 1 116 ? 4.027 -5.237 -19.489 1.00 75.06 116 ASP A CA 1
ATOM 946 C C . ASP A 1 116 ? 2.961 -5.520 -18.421 1.00 75.06 116 ASP A C 1
ATOM 948 O O . ASP A 1 116 ? 1.785 -5.177 -18.557 1.00 75.06 116 ASP A O 1
ATOM 952 N N . VAL A 1 117 ? 3.393 -6.142 -17.324 1.00 73.56 117 VAL A N 1
ATOM 953 C CA . VAL A 1 117 ? 2.534 -6.483 -16.184 1.00 73.56 117 VAL A CA 1
ATOM 954 C C . VAL A 1 117 ? 1.915 -5.232 -15.544 1.00 73.56 117 VAL A C 1
ATOM 956 O O . VAL A 1 117 ? 0.852 -5.305 -14.928 1.00 73.56 117 VAL A O 1
ATOM 959 N N . SER A 1 118 ? 2.551 -4.066 -15.693 1.00 68.06 118 SER A N 1
ATOM 960 C CA . SER A 1 118 ? 2.071 -2.805 -15.125 1.00 68.06 118 SER A CA 1
ATOM 961 C C . SER A 1 118 ? 0.844 -2.226 -15.831 1.00 68.06 118 SER A C 1
ATOM 963 O O . SER A 1 118 ? 0.117 -1.446 -15.206 1.00 68.06 118 SER A O 1
ATOM 965 N N . ALA A 1 119 ? 0.581 -2.672 -17.064 1.00 69.81 119 ALA A N 1
ATOM 966 C CA . ALA A 1 119 ? -0.593 -2.328 -17.864 1.00 69.81 119 ALA A CA 1
ATOM 967 C C . ALA A 1 119 ? -1.774 -3.303 -17.667 1.00 69.81 119 ALA A C 1
ATOM 969 O O . ALA A 1 119 ? -2.847 -3.103 -18.235 1.00 69.81 119 ALA A O 1
ATOM 970 N N . GLY A 1 120 ? -1.598 -4.355 -16.855 1.00 79.88 120 GLY A N 1
ATOM 971 C CA . GLY A 1 120 ? -2.642 -5.337 -16.568 1.00 79.88 120 GLY A CA 1
ATOM 972 C C . GLY A 1 120 ? -3.88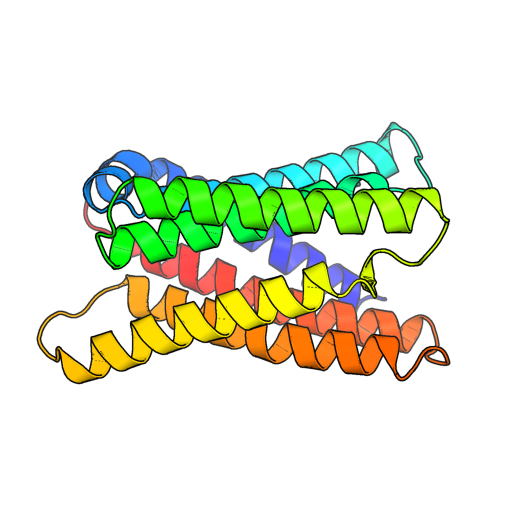9 -4.727 -15.921 1.00 79.88 120 GLY A C 1
ATOM 973 O O . GLY A 1 120 ? -3.819 -3.806 -15.094 1.00 79.88 120 GLY A O 1
ATOM 974 N N . TYR A 1 121 ? -5.054 -5.287 -16.248 1.00 85.12 121 TYR A N 1
ATOM 975 C CA . TYR A 1 121 ? -6.332 -4.864 -15.680 1.00 85.12 121 TYR A CA 1
ATOM 976 C C . TYR A 1 121 ? -6.383 -5.100 -14.171 1.00 85.12 121 TYR A C 1
ATOM 978 O O . TYR A 1 121 ? -7.016 -4.320 -13.455 1.00 85.12 121 TYR A O 1
ATOM 986 N N . GLY A 1 122 ? -5.699 -6.133 -13.663 1.00 88.06 122 GLY A N 1
ATOM 987 C CA . GLY A 1 122 ? -5.690 -6.463 -12.240 1.00 88.06 122 GLY A CA 1
ATOM 988 C C . GLY A 1 122 ? -5.182 -5.318 -11.369 1.00 88.06 122 GLY A C 1
ATOM 989 O O . GLY A 1 122 ? -5.769 -5.035 -10.325 1.00 88.06 122 GLY A O 1
ATOM 990 N N . LYS A 1 123 ? -4.160 -4.582 -11.822 1.00 87.81 123 LYS A N 1
ATOM 991 C CA . LYS A 1 123 ? -3.648 -3.401 -11.111 1.00 87.81 123 LYS A CA 1
ATOM 992 C C . LYS A 1 123 ? -4.685 -2.279 -11.048 1.00 87.81 123 LYS A C 1
ATOM 994 O O . LYS A 1 123 ? -4.915 -1.699 -9.990 1.00 87.81 123 LYS A O 1
ATOM 999 N N . ILE A 1 124 ? -5.309 -1.965 -12.182 1.00 89.12 124 ILE A N 1
ATOM 1000 C CA . ILE A 1 124 ? -6.289 -0.876 -12.274 1.00 89.12 124 ILE A CA 1
ATOM 1001 C C . ILE A 1 124 ? -7.505 -1.205 -11.403 1.00 89.12 124 ILE A C 1
ATOM 1003 O O . ILE A 1 124 ? -7.931 -0.386 -10.588 1.00 89.12 124 ILE A O 1
ATOM 1007 N N . ILE A 1 125 ? -8.033 -2.425 -11.525 1.00 92.31 125 ILE A N 1
ATOM 1008 C CA . ILE A 1 125 ? -9.201 -2.879 -10.768 1.00 92.31 125 ILE A CA 1
ATOM 1009 C C . ILE A 1 125 ? -8.884 -2.953 -9.269 1.00 92.31 125 ILE A C 1
ATOM 1011 O O . ILE A 1 125 ? -9.729 -2.564 -8.458 1.00 92.31 125 ILE A O 1
ATOM 1015 N N . SER A 1 126 ? -7.683 -3.394 -8.875 1.00 94.12 126 SER A N 1
ATOM 1016 C CA . SER A 1 126 ? -7.290 -3.433 -7.462 1.00 94.12 126 SER A CA 1
ATOM 1017 C C . SER A 1 126 ? -7.252 -2.034 -6.846 1.00 94.12 126 SER A C 1
ATOM 1019 O O . SER A 1 126 ? -7.837 -1.817 -5.784 1.00 94.12 126 SER A O 1
ATOM 1021 N N . HIS A 1 127 ? -6.664 -1.059 -7.544 1.00 93.38 127 HIS A N 1
ATOM 1022 C CA . HIS A 1 127 ? -6.597 0.324 -7.078 1.00 93.38 127 HIS A CA 1
ATOM 1023 C C . HIS A 1 127 ? -7.986 0.970 -7.025 1.00 93.38 127 HIS A C 1
ATOM 1025 O O . HIS A 1 127 ? -8.337 1.583 -6.017 1.00 93.38 127 HIS A O 1
ATOM 1031 N N . LEU A 1 128 ? -8.815 0.786 -8.060 1.00 94.31 128 LEU A N 1
ATOM 1032 C CA . LEU A 1 128 ? -10.199 1.274 -8.065 1.00 94.31 128 LEU A CA 1
ATOM 1033 C C . LEU A 1 128 ? -11.018 0.672 -6.920 1.00 94.31 128 LEU A C 1
ATOM 1035 O O . LEU A 1 128 ? -11.779 1.381 -6.264 1.00 94.31 128 LEU A O 1
ATOM 1039 N N . SER A 1 129 ? -10.824 -0.612 -6.622 1.00 95.44 129 SER A N 1
ATOM 1040 C CA . SER A 1 129 ? -11.474 -1.257 -5.481 1.00 95.44 129 SER A CA 1
ATOM 1041 C C . SER A 1 129 ? -11.064 -0.591 -4.165 1.00 95.44 129 SER A C 1
ATOM 1043 O O . SER A 1 129 ? -11.928 -0.247 -3.358 1.00 95.44 129 SER A O 1
ATOM 1045 N N . ILE A 1 130 ? -9.767 -0.331 -3.963 1.00 96.31 130 ILE A N 1
ATOM 1046 C CA . ILE A 1 130 ? -9.257 0.358 -2.768 1.00 96.31 130 ILE A CA 1
ATOM 1047 C C . ILE A 1 130 ? -9.843 1.771 -2.647 1.00 96.31 130 ILE A C 1
ATOM 1049 O O . ILE A 1 130 ? -10.242 2.172 -1.550 1.00 96.31 130 ILE A O 1
ATOM 1053 N N . VAL A 1 131 ? -9.962 2.500 -3.761 1.00 96.62 131 VAL A N 1
ATOM 1054 C CA . VAL A 1 131 ? -10.632 3.810 -3.830 1.00 96.62 131 VAL A CA 1
ATOM 1055 C C . VAL A 1 131 ? -12.090 3.695 -3.385 1.00 96.62 131 VAL A C 1
ATOM 1057 O O . VAL A 1 131 ? -12.516 4.427 -2.491 1.00 96.62 131 VAL A O 1
ATOM 1060 N N . CYS A 1 132 ? -12.851 2.750 -3.941 1.00 96.38 132 CYS A N 1
ATOM 1061 C CA . CYS A 1 132 ? -14.259 2.552 -3.596 1.00 96.38 132 CYS A CA 1
ATOM 1062 C C . CYS A 1 132 ? -14.455 2.196 -2.115 1.00 96.38 132 CYS A C 1
ATOM 1064 O O . CYS A 1 132 ? -15.295 2.802 -1.447 1.00 96.38 132 CYS A O 1
ATOM 1066 N N . PHE A 1 133 ? -13.673 1.256 -1.574 1.00 95.69 133 PHE A N 1
ATOM 1067 C CA . PHE A 1 133 ? -13.776 0.861 -0.165 1.00 95.69 133 PHE A CA 1
ATOM 1068 C C . PHE A 1 133 ? -13.335 1.975 0.790 1.00 95.69 133 PHE A C 1
ATOM 1070 O O . PHE A 1 133 ? -14.013 2.220 1.792 1.00 95.69 133 PHE A O 1
ATOM 1077 N N . SER A 1 134 ? -12.253 2.692 0.471 1.00 94.44 134 SER A N 1
ATOM 1078 C CA . SER A 1 134 ? -11.798 3.838 1.269 1.00 94.44 134 SER A CA 1
ATOM 1079 C C . SER A 1 134 ? -12.847 4.951 1.270 1.00 94.44 134 SER A C 1
ATOM 1081 O O . SER A 1 134 ? -13.220 5.453 2.330 1.00 94.44 134 SER A O 1
ATOM 1083 N N . GLY A 1 135 ? -13.400 5.282 0.098 1.00 94.50 135 GLY A N 1
ATOM 1084 C CA . GLY A 1 135 ? -14.481 6.256 -0.045 1.00 94.50 135 GLY A CA 1
ATOM 1085 C C . GLY A 1 135 ? -15.737 5.861 0.731 1.00 94.50 135 GLY A C 1
ATOM 1086 O O . GLY A 1 135 ? -16.306 6.684 1.446 1.00 94.50 135 GLY A O 1
ATOM 1087 N N . TYR A 1 136 ? -16.133 4.587 0.672 1.00 93.88 136 TYR A N 1
ATOM 1088 C CA . TYR A 1 136 ? -17.268 4.072 1.436 1.00 93.88 136 TYR A CA 1
ATOM 1089 C C . TYR A 1 136 ? -17.071 4.223 2.952 1.00 93.88 136 TYR A C 1
ATOM 1091 O O . TYR A 1 136 ? -17.977 4.690 3.646 1.00 93.88 136 TYR A O 1
ATOM 1099 N N . ILE A 1 137 ? -15.883 3.884 3.469 1.00 92.12 137 ILE A N 1
ATOM 1100 C CA . ILE A 1 137 ? -15.545 4.057 4.891 1.00 92.12 137 ILE A CA 1
ATOM 1101 C C . ILE A 1 137 ? -15.650 5.529 5.305 1.00 92.12 137 ILE A C 1
ATOM 1103 O O . ILE A 1 137 ? -16.232 5.824 6.348 1.00 92.12 137 ILE A O 1
ATOM 1107 N N . LEU A 1 138 ? -15.137 6.448 4.485 1.00 92.00 138 LEU A N 1
ATOM 1108 C CA . LEU A 1 138 ? -15.179 7.886 4.761 1.00 92.00 138 LEU A CA 1
ATOM 1109 C C . LEU A 1 138 ? -16.613 8.434 4.760 1.00 92.00 138 LEU A C 1
ATOM 1111 O O . LEU A 1 138 ? -17.001 9.125 5.699 1.00 92.00 138 LEU A O 1
ATOM 1115 N N . ILE A 1 139 ? -17.429 8.079 3.761 1.00 92.19 139 ILE A N 1
ATOM 1116 C CA . ILE A 1 139 ? -18.845 8.484 3.691 1.00 92.19 139 ILE A CA 1
ATOM 1117 C C . ILE A 1 139 ? -19.611 7.966 4.911 1.00 92.19 139 ILE A C 1
ATOM 1119 O O . ILE A 1 139 ? -20.382 8.702 5.532 1.00 92.19 139 ILE A O 1
ATOM 1123 N N . ARG A 1 140 ? -19.382 6.703 5.287 1.00 88.94 140 ARG A N 1
ATOM 1124 C CA . ARG A 1 140 ? -19.995 6.105 6.474 1.00 88.94 140 ARG A CA 1
ATOM 1125 C C . ARG A 1 140 ? -19.592 6.852 7.747 1.00 88.94 140 ARG A C 1
ATOM 1127 O O . ARG A 1 140 ? -20.459 7.149 8.565 1.00 88.94 140 ARG A O 1
ATOM 1134 N N . ALA A 1 141 ? -18.314 7.200 7.888 1.00 87.44 141 ALA A N 1
ATOM 1135 C CA . ALA A 1 141 ? -17.811 7.948 9.037 1.00 87.44 141 ALA A CA 1
ATOM 1136 C C . ALA A 1 141 ? -18.429 9.354 9.152 1.00 87.44 141 ALA A C 1
ATOM 1138 O O . ALA A 1 141 ? -18.726 9.792 10.261 1.00 87.44 141 ALA A O 1
ATOM 1139 N N . ILE A 1 142 ? -18.677 10.036 8.026 1.00 86.69 142 ILE A N 1
ATOM 1140 C CA . ILE A 1 142 ? -19.387 11.327 8.005 1.00 86.69 142 ILE A CA 1
ATOM 1141 C C . ILE A 1 142 ? -20.836 11.156 8.483 1.00 86.69 142 ILE A C 1
ATOM 1143 O O . ILE A 1 142 ? -21.335 11.974 9.254 1.00 86.69 142 ILE A O 1
ATOM 1147 N N . ARG A 1 143 ? -21.516 10.086 8.050 1.00 85.12 143 ARG A N 1
ATOM 1148 C CA . ARG A 1 143 ? -22.927 9.830 8.380 1.00 85.12 143 ARG A CA 1
ATOM 1149 C C . ARG A 1 143 ? -23.147 9.419 9.837 1.00 85.12 143 ARG A C 1
ATOM 1151 O O . ARG A 1 143 ? -24.158 9.786 10.424 1.00 85.12 143 ARG A O 1
ATOM 1158 N N . GLU A 1 144 ? -22.235 8.646 10.414 1.00 81.81 144 GLU A N 1
ATOM 1159 C CA . GLU A 1 144 ? -22.336 8.124 11.787 1.00 81.81 144 GLU A CA 1
ATOM 1160 C C . GLU A 1 144 ? -21.773 9.108 12.841 1.00 81.81 144 GLU A C 1
ATOM 1162 O O . GLU A 1 144 ? -21.362 8.690 13.924 1.00 81.81 144 GLU A O 1
ATOM 1167 N N . SER A 1 145 ? -21.748 10.412 12.522 1.00 61.22 145 SER A N 1
ATOM 1168 C CA . SER A 1 145 ? -21.133 11.513 13.279 1.00 61.22 145 SER A CA 1
ATOM 1169 C C . SER A 1 145 ? -21.269 11.366 14.804 1.00 61.22 145 SER A C 1
ATOM 1171 O O . SER A 1 145 ? -22.330 11.618 15.377 1.00 61.22 145 SER A O 1
ATOM 1173 N N . GLY A 1 146 ? -20.180 10.971 15.469 1.00 56.22 146 GLY A N 1
ATOM 1174 C CA . GLY A 1 146 ? -20.162 10.802 16.927 1.00 56.22 146 GLY A CA 1
ATOM 1175 C C . GLY A 1 146 ? -18.852 10.281 17.526 1.00 56.22 146 GLY A C 1
ATOM 1176 O O . GLY A 1 146 ? -18.621 10.458 18.720 1.00 56.22 146 GLY A O 1
ATOM 1177 N N . ARG A 1 147 ? -17.952 9.680 16.732 1.00 58.03 147 ARG A N 1
ATOM 1178 C CA . ARG A 1 147 ? -16.614 9.267 17.192 1.00 58.03 147 ARG A CA 1
ATOM 1179 C C . ARG A 1 147 ? -15.519 9.797 16.275 1.00 58.03 147 ARG A C 1
ATOM 1181 O O . ARG A 1 147 ? -15.494 9.484 15.091 1.00 58.03 147 ARG A O 1
ATOM 1188 N N . ILE A 1 148 ? -14.595 10.564 16.853 1.00 60.84 148 ILE A N 1
ATOM 1189 C CA . ILE A 1 148 ? -13.338 10.944 16.205 1.00 60.84 148 ILE A CA 1
ATOM 1190 C C . ILE A 1 148 ? -12.479 9.680 16.118 1.00 60.84 148 ILE A C 1
ATOM 1192 O O . ILE A 1 148 ? -11.972 9.199 17.130 1.00 60.84 148 ILE A O 1
ATOM 1196 N N . ASP A 1 149 ? -12.350 9.123 14.916 1.00 78.81 149 ASP A N 1
ATOM 1197 C CA . ASP A 1 149 ? -11.443 8.014 14.642 1.00 78.81 149 ASP A CA 1
ATOM 1198 C C . ASP A 1 149 ? -10.128 8.552 14.067 1.00 78.81 149 ASP A C 1
ATOM 1200 O O . ASP A 1 149 ? -10.095 9.066 12.952 1.00 78.81 149 ASP A O 1
ATOM 1204 N N . TYR A 1 150 ? -9.025 8.399 14.804 1.00 81.62 150 TYR A N 1
ATOM 1205 C CA . TYR A 1 150 ? -7.688 8.817 14.363 1.00 81.62 150 TYR A CA 1
ATOM 1206 C C . TYR A 1 150 ? -7.249 8.182 13.032 1.00 81.62 150 TYR A C 1
ATOM 1208 O O . TYR A 1 150 ? -6.395 8.728 12.330 1.00 81.62 150 TYR A O 1
ATOM 1216 N N . PHE A 1 151 ? -7.830 7.034 12.669 1.00 87.69 151 PHE A N 1
ATOM 1217 C CA . PHE A 1 151 ? -7.550 6.351 11.407 1.00 87.69 151 PHE A CA 1
ATOM 1218 C C . PHE A 1 151 ? -8.292 6.944 10.211 1.00 87.69 151 PHE A C 1
ATOM 1220 O O . PHE A 1 151 ? -7.939 6.623 9.078 1.00 87.69 151 PHE A O 1
ATOM 1227 N N . LEU A 1 152 ? -9.255 7.844 10.429 1.00 90.31 152 LEU A N 1
ATOM 1228 C CA . LEU A 1 152 ? -9.948 8.526 9.339 1.00 90.31 152 LEU A CA 1
ATOM 1229 C C . LEU A 1 152 ? -8.958 9.246 8.414 1.00 90.31 152 LEU A C 1
ATOM 1231 O O . LEU A 1 152 ? -9.103 9.189 7.199 1.00 90.31 152 LEU A O 1
ATOM 1235 N N . ASN A 1 153 ? -7.898 9.828 8.983 1.00 91.81 153 ASN A N 1
ATOM 1236 C CA . ASN A 1 153 ? -6.829 10.469 8.217 1.00 91.81 153 ASN A CA 1
ATOM 1237 C C . ASN A 1 153 ? -6.085 9.476 7.313 1.00 91.81 153 ASN A C 1
ATOM 1239 O O . ASN A 1 153 ? -5.797 9.796 6.164 1.00 91.81 153 ASN A O 1
ATOM 1243 N N . ILE A 1 154 ? -5.823 8.259 7.800 1.00 94.25 154 ILE A N 1
ATOM 1244 C CA . ILE A 1 154 ? -5.180 7.207 7.004 1.00 94.25 154 ILE A CA 1
ATOM 1245 C C . ILE A 1 154 ? -6.095 6.795 5.850 1.00 94.25 154 ILE A C 1
ATOM 1247 O O . ILE A 1 154 ? -5.630 6.699 4.720 1.00 94.25 154 ILE A O 1
ATOM 1251 N N . TYR A 1 155 ? -7.396 6.607 6.093 1.00 93.50 155 TYR A N 1
ATOM 1252 C CA . TYR A 1 155 ? -8.344 6.248 5.031 1.00 93.50 155 TYR A CA 1
ATOM 1253 C C . TYR A 1 155 ? -8.500 7.362 3.987 1.00 93.50 155 TYR A C 1
ATOM 1255 O O . TYR A 1 155 ? -8.569 7.072 2.795 1.00 93.50 155 TYR A O 1
ATOM 1263 N N . SER A 1 156 ? -8.479 8.629 4.408 1.00 94.44 156 SER A N 1
ATOM 1264 C CA . SER A 1 156 ? -8.439 9.784 3.502 1.00 94.44 156 SER A CA 1
ATOM 1265 C C . SER A 1 156 ? -7.176 9.790 2.645 1.00 94.44 156 SER A C 1
ATOM 1267 O O . SER A 1 156 ? -7.253 10.020 1.441 1.00 94.44 156 SER A O 1
ATOM 1269 N N . CYS A 1 157 ? -6.016 9.495 3.236 1.00 96.25 157 CYS A N 1
ATOM 1270 C CA . CYS A 1 157 ? -4.762 9.396 2.495 1.00 96.25 157 CYS A CA 1
ATOM 1271 C C . CYS A 1 157 ? -4.714 8.181 1.570 1.00 96.25 157 CYS A C 1
ATOM 1273 O O . CYS A 1 157 ? -4.174 8.307 0.479 1.00 96.25 157 CYS A O 1
ATOM 1275 N N . LEU A 1 158 ? -5.294 7.039 1.955 1.00 96.50 158 LEU A N 1
ATOM 1276 C CA . LEU A 1 158 ? -5.447 5.885 1.067 1.00 96.50 158 LEU A CA 1
ATOM 1277 C C . LEU A 1 158 ? -6.315 6.259 -0.135 1.00 96.50 158 LEU A C 1
ATOM 1279 O O . LEU A 1 158 ? -5.899 6.046 -1.268 1.00 96.50 158 LEU A O 1
ATOM 1283 N N . LEU A 1 159 ? -7.472 6.889 0.092 1.00 96.62 159 LEU A N 1
ATOM 1284 C CA . LEU A 1 159 ? -8.319 7.370 -0.998 1.00 96.62 159 LEU A CA 1
ATOM 1285 C C . LEU A 1 159 ? -7.545 8.316 -1.927 1.00 96.62 159 LEU A C 1
ATOM 1287 O O . LEU A 1 159 ? -7.561 8.122 -3.138 1.00 96.62 159 LEU A O 1
ATOM 1291 N N . LEU A 1 160 ? -6.862 9.315 -1.361 1.00 96.19 160 LEU A N 1
ATOM 1292 C CA . LEU A 1 160 ? -6.098 10.306 -2.117 1.00 96.19 160 LEU A CA 1
ATOM 1293 C C . LEU A 1 160 ? -4.973 9.661 -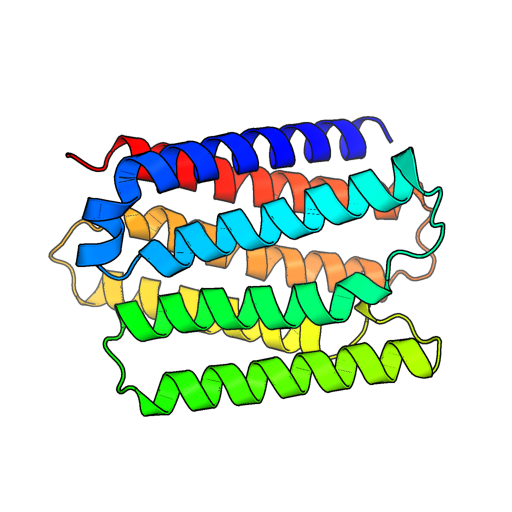2.935 1.00 96.19 160 LEU A C 1
ATOM 1295 O O . LEU A 1 160 ? -4.862 9.932 -4.128 1.00 96.19 160 LEU A O 1
ATOM 1299 N N . TYR A 1 161 ? -4.159 8.820 -2.291 1.00 96.31 161 TYR A N 1
ATOM 1300 C CA . TYR A 1 161 ? -3.046 8.115 -2.919 1.00 96.31 161 TYR A CA 1
ATOM 1301 C C . TYR A 1 161 ? -3.559 7.266 -4.077 1.00 96.31 161 TYR A C 1
ATOM 1303 O O . TYR A 1 161 ? -3.252 7.566 -5.224 1.00 96.31 161 TYR A O 1
ATOM 1311 N N . TYR A 1 162 ? -4.433 6.295 -3.806 1.00 95.25 162 TYR A N 1
ATOM 1312 C CA . TYR A 1 162 ? -4.889 5.355 -4.825 1.00 95.25 162 TYR A CA 1
ATOM 1313 C C . TYR A 1 162 ? -5.683 6.023 -5.950 1.00 95.25 162 TYR A C 1
ATOM 1315 O O . TYR A 1 162 ? -5.519 5.638 -7.106 1.00 95.25 162 TYR A O 1
ATOM 1323 N N . ALA A 1 163 ? -6.498 7.043 -5.656 1.00 94.81 163 ALA A N 1
ATOM 1324 C CA . ALA A 1 163 ? -7.233 7.756 -6.696 1.00 94.81 163 ALA A CA 1
ATOM 1325 C C . ALA A 1 163 ? -6.277 8.480 -7.649 1.00 94.81 163 ALA A C 1
ATOM 1327 O O . ALA A 1 163 ? -6.383 8.309 -8.861 1.00 94.81 163 ALA A O 1
ATOM 1328 N N . ILE A 1 164 ? -5.318 9.247 -7.119 1.00 94.38 164 ILE A N 1
ATOM 1329 C CA . ILE A 1 164 ? -4.370 9.984 -7.961 1.00 94.38 164 ILE A CA 1
ATOM 1330 C C . ILE A 1 164 ? -3.415 9.019 -8.675 1.00 94.38 164 ILE A C 1
ATOM 1332 O O . ILE A 1 164 ? -3.150 9.210 -9.860 1.00 94.38 164 ILE A O 1
ATOM 1336 N N . SER A 1 165 ? -2.950 7.957 -8.012 1.00 91.94 165 SER A N 1
ATOM 1337 C CA . SER A 1 165 ? -2.072 6.947 -8.614 1.00 91.94 165 SER A CA 1
ATOM 1338 C C . SER A 1 165 ? -2.699 6.285 -9.840 1.00 91.94 165 SER A C 1
ATOM 1340 O O . SER A 1 165 ? -2.005 6.113 -10.838 1.00 91.94 165 SER A O 1
ATOM 1342 N N . VAL A 1 166 ? -4.005 5.977 -9.826 1.00 90.00 166 VAL A N 1
ATOM 1343 C CA . VAL A 1 166 ? -4.698 5.441 -11.016 1.00 90.00 166 VAL A CA 1
ATOM 1344 C C . VAL A 1 166 ? -4.582 6.407 -12.194 1.00 90.00 166 VAL A C 1
ATOM 1346 O O . VAL A 1 166 ? -4.191 5.990 -13.281 1.00 90.00 166 VAL A O 1
ATOM 1349 N N . PHE A 1 167 ? -4.850 7.699 -11.989 1.00 89.06 167 PHE A N 1
ATOM 1350 C CA . PHE A 1 167 ? -4.714 8.694 -13.057 1.00 89.06 167 PHE A CA 1
ATOM 1351 C C . PHE A 1 167 ? -3.265 8.855 -13.525 1.00 89.06 167 PHE A C 1
ATOM 1353 O O . PHE A 1 167 ? -3.023 8.939 -14.726 1.00 89.06 167 PHE A O 1
ATOM 1360 N N . LEU A 1 168 ? -2.298 8.860 -12.605 1.00 88.38 168 LEU A N 1
ATOM 1361 C CA . LEU A 1 168 ? -0.877 8.945 -12.945 1.00 88.38 168 LEU A CA 1
ATOM 1362 C C . LEU A 1 168 ? -0.423 7.760 -13.805 1.00 88.38 168 LEU A C 1
ATOM 1364 O O . LEU A 1 168 ? 0.289 7.963 -14.787 1.00 88.38 168 LEU A O 1
ATOM 1368 N N . PHE A 1 169 ? -0.856 6.541 -13.478 1.00 83.44 169 PHE A N 1
ATOM 1369 C CA . PHE A 1 169 ? -0.522 5.356 -14.268 1.00 83.44 169 PHE A CA 1
ATOM 1370 C C . PHE A 1 169 ? -1.251 5.316 -15.613 1.00 83.44 169 PHE A C 1
ATOM 1372 O O . PHE A 1 169 ? -0.638 4.920 -16.597 1.00 83.44 169 PHE A O 1
ATOM 1379 N N . LEU A 1 170 ? -2.497 5.793 -15.694 1.00 84.25 170 LEU A N 1
ATOM 1380 C CA . LEU A 1 170 ? -3.183 5.967 -16.980 1.00 84.25 170 LEU A CA 1
ATOM 1381 C C . LEU A 1 170 ? -2.446 6.965 -17.880 1.00 84.25 170 LEU A C 1
ATOM 1383 O O . LEU A 1 170 ? -2.275 6.712 -19.065 1.00 84.25 170 LEU A O 1
ATOM 1387 N N . ILE A 1 171 ? -1.970 8.083 -17.326 1.00 84.00 171 ILE A N 1
ATOM 1388 C CA . ILE A 1 171 ? -1.160 9.058 -18.071 1.00 84.00 171 ILE A CA 1
ATOM 1389 C C . ILE A 1 171 ? 0.150 8.417 -18.548 1.00 84.00 171 ILE A C 1
ATOM 1391 O O . ILE A 1 171 ? 0.561 8.648 -19.682 1.00 84.00 171 ILE A O 1
ATOM 1395 N N . LEU A 1 172 ? 0.797 7.616 -17.697 1.00 82.31 172 LEU A N 1
ATOM 1396 C CA . LEU A 1 172 ? 2.035 6.917 -18.038 1.00 82.31 172 LEU A CA 1
ATOM 1397 C C . LEU A 1 172 ? 1.834 5.924 -19.196 1.00 82.31 172 LEU A C 1
ATOM 1399 O O . LEU A 1 172 ? 2.652 5.904 -20.109 1.00 82.31 172 LEU A O 1
ATOM 1403 N N . ASP A 1 173 ? 0.741 5.157 -19.171 1.00 78.38 173 ASP A N 1
ATOM 1404 C CA . ASP A 1 173 ? 0.382 4.170 -20.197 1.00 78.38 173 ASP A CA 1
ATOM 1405 C C . ASP A 1 173 ? -0.038 4.825 -21.523 1.00 78.38 173 ASP A C 1
ATOM 1407 O O . ASP A 1 173 ? 0.477 4.497 -22.587 1.00 78.38 173 ASP A O 1
ATOM 1411 N N . GLN A 1 174 ? -0.910 5.835 -21.482 1.00 76.25 174 GLN A N 1
ATOM 1412 C CA . GLN A 1 174 ? -1.380 6.519 -22.695 1.00 76.25 174 GLN A CA 1
ATOM 1413 C C . GLN A 1 174 ? -0.279 7.316 -23.398 1.00 76.25 174 GLN A C 1
ATOM 1415 O O . GLN A 1 174 ? -0.375 7.619 -24.588 1.00 76.25 174 GLN A O 1
ATOM 1420 N N . LEU A 1 175 ? 0.783 7.653 -22.673 1.00 73.94 175 LEU A N 1
ATOM 1421 C CA . LEU A 1 175 ? 1.937 8.338 -23.216 1.00 73.94 175 LEU A CA 1
ATOM 1422 C C . LEU A 1 175 ? 3.134 7.374 -23.284 1.00 73.94 175 LEU A C 1
ATOM 1424 O O . LEU A 1 175 ? 4.223 7.685 -22.811 1.00 73.94 175 LEU A O 1
ATOM 1428 N N . THR A 1 176 ? 2.969 6.225 -23.945 1.00 62.31 176 THR A N 1
ATOM 1429 C CA . THR A 1 176 ? 4.069 5.290 -24.287 1.00 62.31 176 THR A CA 1
ATOM 1430 C C . THR A 1 176 ? 5.268 5.964 -24.977 1.00 62.31 176 THR A C 1
ATOM 1432 O O . THR A 1 176 ? 6.379 5.443 -24.941 1.00 62.31 176 THR A O 1
ATOM 1435 N N . ALA A 1 177 ? 5.077 7.154 -25.560 1.00 63.94 177 ALA A N 1
ATOM 1436 C CA . ALA A 1 177 ? 6.126 8.002 -26.131 1.00 63.94 177 ALA A CA 1
ATOM 1437 C C . ALA A 1 177 ? 6.812 8.958 -25.122 1.00 63.94 177 ALA A C 1
ATOM 1439 O O . ALA A 1 177 ? 7.582 9.836 -25.526 1.00 63.94 177 ALA A O 1
ATOM 1440 N N . LEU A 1 178 ? 6.540 8.857 -23.815 1.00 65.50 178 LEU A N 1
ATOM 1441 C CA . LEU A 1 178 ? 7.209 9.692 -22.818 1.00 65.50 178 LEU A CA 1
ATOM 1442 C C . LEU A 1 178 ? 8.695 9.376 -22.766 1.00 65.50 178 LEU A C 1
ATOM 1444 O O . LEU A 1 178 ? 9.124 8.241 -22.584 1.00 65.50 178 LEU A O 1
ATOM 1448 N N . THR A 1 179 ? 9.497 10.437 -22.816 1.00 76.69 179 THR A N 1
ATOM 1449 C CA . THR A 1 179 ? 10.915 10.323 -22.488 1.00 76.69 179 THR A CA 1
ATOM 1450 C C . THR A 1 179 ? 11.085 9.750 -21.070 1.00 76.69 179 THR A C 1
ATOM 1452 O O . THR A 1 179 ? 10.279 10.067 -20.184 1.00 76.69 179 THR A O 1
ATOM 1455 N N . PRO A 1 180 ? 12.169 8.999 -20.792 1.00 79.81 180 PRO A N 1
ATOM 1456 C CA . PRO A 1 180 ? 12.457 8.462 -19.455 1.00 79.81 180 PRO A CA 1
ATOM 1457 C C . PRO A 1 180 ? 12.414 9.524 -18.347 1.00 79.81 180 PRO A C 1
ATOM 1459 O O . PRO A 1 180 ? 12.067 9.248 -17.199 1.00 79.81 180 PRO A O 1
ATOM 1462 N N . ARG A 1 181 ? 12.723 10.778 -18.698 1.00 82.06 181 ARG A N 1
ATOM 1463 C CA . ARG A 1 181 ? 12.626 11.929 -17.800 1.00 82.06 181 ARG A CA 1
ATOM 1464 C C . ARG A 1 181 ? 11.195 12.183 -17.326 1.00 82.06 181 ARG A C 1
ATOM 1466 O O . ARG A 1 181 ? 11.010 12.455 -16.144 1.00 82.06 181 ARG A O 1
ATOM 1473 N N . ASN A 1 182 ? 10.212 12.120 -18.218 1.00 84.19 182 ASN A N 1
ATOM 1474 C CA . ASN A 1 182 ? 8.816 12.385 -17.879 1.00 84.19 182 ASN A CA 1
ATOM 1475 C C . ASN A 1 182 ? 8.222 11.230 -17.067 1.00 84.19 182 ASN A C 1
ATOM 1477 O O . ASN A 1 182 ? 7.559 11.481 -16.062 1.00 84.19 182 ASN A O 1
ATOM 1481 N N . ALA A 1 183 ? 8.551 9.984 -17.424 1.00 84.12 183 ALA A N 1
ATOM 1482 C CA . ALA A 1 183 ? 8.211 8.819 -16.612 1.00 84.12 183 ALA A CA 1
ATOM 1483 C C . ALA A 1 183 ? 8.753 8.970 -15.179 1.00 84.12 183 ALA A C 1
ATOM 1485 O O . ALA A 1 183 ? 8.005 8.834 -14.215 1.00 84.12 183 ALA A O 1
ATOM 1486 N N . ALA A 1 184 ? 10.022 9.365 -15.020 1.00 86.19 184 ALA A N 1
ATOM 1487 C CA . ALA A 1 184 ? 10.624 9.597 -13.705 1.00 86.19 184 ALA A CA 1
ATOM 1488 C C . ALA A 1 184 ? 9.923 10.703 -12.890 1.00 86.19 184 ALA A C 1
ATOM 1490 O O . ALA A 1 184 ? 9.915 10.644 -11.661 1.00 86.19 184 ALA A O 1
ATOM 1491 N N . VAL A 1 185 ? 9.334 11.715 -13.540 1.00 89.75 185 VAL A N 1
ATOM 1492 C CA . VAL A 1 185 ? 8.532 12.739 -12.848 1.00 89.75 185 VAL A CA 1
ATOM 1493 C C . VAL A 1 185 ? 7.225 12.143 -12.331 1.00 89.75 185 VAL A C 1
ATOM 1495 O O . VAL A 1 185 ? 6.904 12.360 -11.168 1.00 89.75 185 VAL A O 1
ATOM 1498 N N . ILE A 1 186 ? 6.516 11.355 -13.144 1.00 89.62 186 ILE A N 1
ATOM 1499 C CA . ILE A 1 186 ? 5.269 10.685 -12.739 1.00 89.62 186 ILE A CA 1
ATOM 1500 C C . ILE A 1 186 ? 5.524 9.736 -11.562 1.00 89.62 186 ILE A C 1
ATOM 1502 O O . ILE A 1 186 ? 4.830 9.806 -10.548 1.00 89.62 186 ILE A O 1
ATOM 1506 N N . TRP A 1 187 ? 6.573 8.913 -11.649 1.00 89.19 187 TRP A N 1
ATOM 1507 C CA . TRP A 1 187 ? 6.996 8.054 -10.542 1.00 89.19 187 TRP A CA 1
ATOM 1508 C C . TRP A 1 187 ? 7.346 8.863 -9.289 1.00 89.19 187 TRP A C 1
ATOM 1510 O O . TRP A 1 187 ? 6.929 8.510 -8.190 1.00 89.19 187 TRP A O 1
ATOM 1520 N N . GLY A 1 188 ? 8.047 9.990 -9.444 1.00 91.81 188 GLY A N 1
ATOM 1521 C CA . GLY A 1 188 ? 8.348 10.877 -8.323 1.00 91.81 188 GLY A CA 1
ATOM 1522 C C . GLY A 1 188 ? 7.099 11.490 -7.680 1.00 91.81 188 GLY A C 1
ATOM 1523 O O . GLY A 1 188 ? 7.016 11.574 -6.459 1.00 91.81 188 GLY A O 1
ATOM 1524 N N . MET A 1 189 ? 6.086 11.860 -8.469 1.00 94.25 189 MET A N 1
ATOM 1525 C CA . MET A 1 189 ? 4.798 12.328 -7.942 1.00 94.25 189 MET A CA 1
ATOM 1526 C C . MET A 1 189 ? 4.095 11.232 -7.137 1.00 94.25 189 MET A C 1
ATOM 1528 O O . MET A 1 189 ? 3.604 11.507 -6.042 1.00 94.25 189 MET A O 1
ATOM 1532 N N . ASN A 1 190 ? 4.104 9.989 -7.631 1.00 94.00 190 ASN A N 1
ATOM 1533 C CA . ASN A 1 190 ? 3.555 8.846 -6.903 1.00 94.00 190 ASN A CA 1
ATOM 1534 C C . ASN A 1 190 ? 4.268 8.630 -5.555 1.00 94.00 190 ASN A C 1
ATOM 1536 O O . ASN A 1 190 ? 3.608 8.453 -4.534 1.00 94.00 190 ASN A O 1
ATOM 1540 N N . ASN A 1 191 ? 5.599 8.751 -5.531 1.00 95.31 191 ASN A N 1
ATOM 1541 C CA . ASN A 1 191 ? 6.402 8.638 -4.309 1.00 95.31 191 ASN A CA 1
ATOM 1542 C C . ASN A 1 191 ? 6.124 9.763 -3.295 1.00 95.31 191 ASN A C 1
ATOM 1544 O O . ASN A 1 191 ? 6.215 9.570 -2.083 1.00 95.31 191 ASN A O 1
ATOM 1548 N N . ILE A 1 192 ? 5.784 10.968 -3.759 1.00 96.88 192 ILE A N 1
ATOM 1549 C CA . ILE A 1 192 ? 5.351 12.047 -2.861 1.00 96.88 192 ILE A CA 1
ATOM 1550 C C . ILE A 1 192 ? 3.991 11.716 -2.239 1.00 96.88 192 ILE A C 1
ATOM 1552 O O . ILE A 1 192 ? 3.794 11.942 -1.046 1.00 96.88 192 ILE A O 1
ATOM 1556 N N . LEU A 1 193 ? 3.063 11.139 -3.003 1.00 96.12 193 LEU A N 1
ATOM 1557 C CA . LEU A 1 193 ? 1.762 10.731 -2.468 1.00 96.12 193 LEU A CA 1
ATOM 1558 C C . LEU A 1 193 ? 1.894 9.591 -1.449 1.00 96.12 193 LEU A C 1
ATOM 1560 O O . LEU A 1 193 ? 1.275 9.659 -0.385 1.00 96.12 193 LEU A O 1
ATOM 1564 N N . SER A 1 194 ? 2.744 8.593 -1.715 1.00 96.06 194 SER A N 1
ATOM 1565 C CA . SER A 1 194 ? 3.052 7.546 -0.731 1.00 96.06 194 SER A CA 1
ATOM 1566 C C . SER A 1 194 ? 3.725 8.134 0.513 1.00 96.06 194 SER A C 1
ATOM 1568 O O . SER A 1 194 ? 3.362 7.781 1.632 1.00 96.06 194 SER A O 1
ATOM 1570 N N . SER A 1 195 ? 4.619 9.117 0.351 1.00 96.88 195 SER A N 1
ATOM 1571 C CA . SER A 1 195 ? 5.220 9.850 1.475 1.00 96.88 195 SER A CA 1
ATOM 1572 C C . SER A 1 195 ? 4.163 10.528 2.352 1.00 96.88 195 SER A C 1
ATOM 1574 O O . SER A 1 195 ? 4.244 10.454 3.577 1.00 96.88 195 SER A O 1
ATOM 1576 N N . VAL A 1 196 ? 3.140 11.153 1.759 1.00 97.38 196 VAL A N 1
ATOM 1577 C CA . VAL A 1 196 ? 2.020 11.742 2.515 1.00 97.38 196 VAL A CA 1
ATOM 1578 C C . VAL A 1 196 ? 1.262 10.663 3.290 1.00 97.38 196 VAL A C 1
ATOM 1580 O O . VAL A 1 196 ? 1.020 10.835 4.486 1.00 97.38 196 VAL A O 1
ATOM 1583 N N . LEU A 1 197 ? 0.939 9.533 2.651 1.00 97.38 197 LEU A N 1
ATOM 1584 C CA . LEU A 1 197 ? 0.277 8.401 3.306 1.00 97.38 197 LEU A CA 1
ATOM 1585 C C . LEU A 1 197 ? 1.091 7.879 4.500 1.00 97.38 197 LEU A C 1
ATOM 1587 O O . LEU A 1 197 ? 0.548 7.719 5.597 1.00 97.38 197 LEU A O 1
ATOM 1591 N N . TYR A 1 198 ? 2.390 7.646 4.324 1.00 97.81 198 TYR A N 1
ATOM 1592 C CA . TYR A 1 198 ? 3.260 7.126 5.379 1.00 97.81 198 TYR A CA 1
ATOM 1593 C C . TYR A 1 198 ? 3.508 8.150 6.491 1.00 97.81 198 TYR A C 1
ATOM 1595 O O . TYR A 1 198 ? 3.483 7.796 7.670 1.00 97.81 198 TYR A O 1
ATOM 1603 N N . GLY A 1 199 ? 3.661 9.431 6.150 1.00 97.00 199 GLY A N 1
ATOM 1604 C CA . GLY A 1 199 ? 3.791 10.515 7.123 1.00 97.00 199 GLY A CA 1
ATOM 1605 C C . GLY A 1 199 ? 2.546 10.667 8.000 1.00 97.00 199 GLY A C 1
ATOM 1606 O O . GLY A 1 199 ? 2.654 10.741 9.226 1.00 97.00 199 GLY A O 1
ATOM 1607 N N . VAL A 1 200 ? 1.353 10.630 7.397 1.00 96.56 200 VAL A N 1
ATOM 1608 C CA . VAL A 1 200 ? 0.083 10.642 8.141 1.00 96.56 200 VAL A CA 1
ATOM 1609 C C . VAL A 1 200 ? -0.072 9.378 8.981 1.00 96.56 200 VAL A C 1
ATOM 1611 O O . VAL A 1 200 ? -0.492 9.465 10.131 1.00 96.56 200 VAL A O 1
ATOM 1614 N N . SER A 1 201 ? 0.331 8.219 8.462 1.00 95.75 201 SER A N 1
ATOM 1615 C CA . SER A 1 201 ? 0.314 6.958 9.211 1.00 95.75 201 SER A CA 1
ATOM 1616 C C . SER A 1 201 ? 1.179 7.027 10.469 1.00 95.75 201 SER A C 1
ATOM 1618 O O . SER A 1 201 ? 0.711 6.707 11.563 1.00 95.75 201 SER A O 1
ATOM 1620 N N . TRP A 1 202 ? 2.416 7.513 10.339 1.00 95.94 202 TRP A N 1
ATOM 1621 C CA . TRP A 1 202 ? 3.312 7.761 11.468 1.00 95.94 202 TRP A CA 1
ATOM 1622 C C . TRP A 1 202 ? 2.677 8.705 12.495 1.00 95.94 202 TRP A C 1
ATOM 1624 O O . TRP A 1 202 ? 2.624 8.388 13.685 1.00 95.94 202 TRP A O 1
ATOM 1634 N N . TYR A 1 203 ? 2.132 9.836 12.041 1.00 94.81 203 TYR A N 1
ATOM 1635 C CA . TYR A 1 203 ? 1.461 10.800 12.911 1.00 94.81 203 TYR A CA 1
ATOM 1636 C C . TYR A 1 203 ? 0.255 10.193 13.645 1.00 94.81 203 TYR A C 1
ATOM 1638 O O . TYR A 1 203 ? 0.136 10.342 14.862 1.00 94.81 203 TYR A O 1
ATOM 1646 N N . THR A 1 204 ? -0.603 9.448 12.947 1.00 93.19 204 THR A N 1
ATOM 1647 C CA . THR A 1 204 ? -1.741 8.743 13.549 1.00 93.19 204 THR A CA 1
ATOM 1648 C C . THR A 1 204 ? -1.276 7.740 14.604 1.00 93.19 204 THR A C 1
ATOM 1650 O O . THR A 1 204 ? -1.864 7.679 15.683 1.00 93.19 204 THR A O 1
ATOM 1653 N N . PHE A 1 205 ? -0.199 6.989 14.359 1.00 93.94 205 PHE A N 1
ATOM 1654 C CA . PHE A 1 205 ? 0.332 6.049 15.349 1.00 93.94 205 PHE A CA 1
ATOM 1655 C C . PHE A 1 205 ? 0.909 6.735 16.594 1.00 93.94 205 PHE A C 1
ATOM 1657 O O . PHE A 1 205 ? 0.811 6.172 17.685 1.00 93.94 205 PHE A O 1
ATOM 1664 N N . LEU A 1 206 ? 1.462 7.949 16.475 1.00 91.94 206 LEU A N 1
ATOM 1665 C CA . LEU A 1 206 ? 1.908 8.734 17.635 1.00 91.94 206 LEU A CA 1
ATOM 1666 C C . LEU A 1 206 ? 0.743 9.139 18.545 1.00 91.94 206 LEU A C 1
ATOM 1668 O O . LEU A 1 206 ? 0.914 9.205 19.762 1.00 91.94 206 LEU A O 1
ATOM 1672 N N . GLN A 1 207 ? -0.439 9.380 17.974 1.00 89.44 207 GLN A N 1
ATOM 1673 C CA . GLN A 1 207 ? -1.632 9.764 18.733 1.00 89.44 207 GLN A CA 1
ATOM 1674 C C . GLN A 1 207 ? -2.293 8.600 19.475 1.00 89.44 207 GLN A C 1
ATOM 1676 O O . GLN A 1 207 ? -3.105 8.824 20.377 1.00 89.44 207 GLN A O 1
ATOM 1681 N N . LEU A 1 208 ? -1.946 7.355 19.136 1.00 85.88 208 LEU A N 1
ATOM 1682 C CA . LEU A 1 208 ? -2.456 6.187 19.842 1.00 85.88 208 LEU A CA 1
ATOM 1683 C C . LEU A 1 208 ? -1.882 6.155 21.263 1.00 85.88 208 LEU A C 1
ATOM 1685 O O . LEU A 1 208 ? -0.692 5.907 21.488 1.00 85.88 208 LEU A O 1
ATOM 1689 N N . LYS A 1 209 ? -2.751 6.394 22.248 1.00 70.00 209 LYS A N 1
ATOM 1690 C CA . LYS A 1 209 ? -2.427 6.191 23.665 1.00 70.00 209 LYS A CA 1
ATOM 1691 C C . LYS A 1 209 ? -2.127 4.701 23.903 1.00 70.00 209 LYS A C 1
ATOM 1693 O O . LYS A 1 209 ? -2.706 3.843 23.235 1.00 70.00 209 LYS A O 1
ATOM 1698 N N . LYS A 1 210 ? -1.153 4.412 24.778 1.00 54.72 210 LYS A N 1
ATOM 1699 C CA . LYS A 1 210 ? -0.837 3.029 25.186 1.00 54.72 210 LYS A CA 1
ATOM 1700 C C . LYS A 1 210 ? -2.019 2.410 25.922 1.00 54.72 210 LYS A C 1
ATOM 1702 O O . LYS A 1 210 ? -2.647 3.155 26.703 1.00 54.72 210 LYS A O 1
#

Sequence (210 aa):
MSFYYGSLILSNCLLILSFVLGLSRWATLKRDKRHFFVAYLGFVLTIEVINEILIMLFYVQDISFIYPFYISGEFFLLMCLFLSIQKMSGSWYYVAAAVALLFFAEAAWLRSEGADVSAGYGKIISHLSIVCFSGYILIRAIRESGRIDYFLNIYSCLLLYYAISVFLFLILDQLTALTPRNAAVIWGMNNILSSVLYGVSWYTFLQLKK